Protein 8EK4 (pdb70)

Secondary structure (DSSP, 8-state):
-HHHHHHHHHHHHHHHHHHHHHHHHHHHHHHHHHHHHHHHH---HHHHHHHHHHHHHHHHHHHHHHHHHHHHHHHHHHHHHHHHHHHS---TTHHHHHHHHHHHHHHHHHHHHHHHHHHHHHHHHHHHHHHHH-/-HHHHHHHHHHHHHHHHHHHHHHHHHHHHHHHHHHHHHHHHH---HHHHHHHHHHHHHHHHHHHHHHHHHHHHHHHHHHHHHHHHHHHHS-TTTTHHHHHHHHHHHHHHHHHHHHHHHHHHHHHHHHHHHHHHH-

Foldseek 3Di:
DLVVVLVVLLVVLVVLLVVLLVVLVVLLVVLVVVLVVLLVPDDDLVVSVVVLVVSLVVSVVVNVVSLVVSVVSLVVSLVVNVVSQVVDDPDVVSVPVSVVSNVVSVVSSVVSVVVSVVSSVVSVVSSVVSSVVD/DCLVVVLVVLLVVLVVLLVVLLVVLVVLLVVLLVVLVVLLVVPDDLVVLVVVLVVSLVVSVVVNVVSLVVSVVSLVVSLVVSCVSQVPPPHCPVVVVVVVVSSVVSVVSSVVSVVVNVVSSVVSVVSSVVSSVVD

B-factor: mean 83.33, std 20.71, range [40.2, 155.39]

CATH classification: 1.20.120.20

Solvent-accessible surface area: 15767 Å² total; per-residue (Å²): 176,24,102,128,70,2,44,58,22,35,161,68,0,51,72,14,15,96,123,6,40,147,93,2,97,104,26,9,122,72,5,60,126,118,5,121,69,23,75,168,198,82,41,45,116,75,9,4,13,18,39,3,151,3,14,24,87,8,8,22,29,54,0,140,9,5,12,77,18,10,112,16,4,7,63,2,0,19,93,4,0,76,14,14,17,144,85,76,118,93,43,82,127,1,99,128,74,4,86,94,15,26,114,113,2,111,77,66,12,59,134,9,40,168,85,1,78,101,35,15,61,139,2,87,147,95,0,53,57,8,58,124,118,56,155,109,16,38,108,36,2,71,130,7,6,121,72,0,49,81,10,18,77,103,10,39,133,65,2,90,95,10,0,98,112,3,33,50,92,1,133,84,8,114,169,112,122,24,86,140,70,15,0,57,47,8,8,60,10,5,31,50,4,5,55,42,50,6,160,1,16,25,67,17,7,106,18,12,6,84,5,1,23,83,0,0,104,16,4,11,115,11,46,104,30,59,111,124,37,52,149,69,11,102,82,16,22,119,102,1,102,78,56,11,76,130,10,55,160,84,2,121,80,18,13,49,150,0,66,146,64,3,123,136,11,36,112,97,67

Sequence (269 aa):
EVREKLKRMEKKFDDSLEKAERKIREIIKEAEKKLKTLKKRNGPYEAVVTTLRAILKAVETKIRAIIKALKTELDALIKAMETILKAHDKNDELKKEVEDIIKKMRDKLTKLIRKAKELLDRLKKKAKKVQDETEEVREKLKRMEKKFDDSLEKAERKIREIIKEAEKKLKTLKKRNGPYEAVVTTLRAILKAVETKIRAIIKALKTELDALIKAMETILKAHDKNDELKKEVEDIIKKMRDKLTKLIRKAKELLDRLKKKAKKVQDET

Radius of gyration: 23.1 Å; Cα contacts (8 Å, |Δi|>4): 201; chains: 2; bounding box: 72×47×32 Å

Nearest PDB structures (foldseek):
  8ek4-assembly1_A  TM=1.008E+00  e=4.509E-15  synthetic construct
  5j0l-assembly1_A  TM=5.143E-01  e=4.778E-01  synthetic construct
  5jsn-assembly2_D  TM=4.688E-01  e=4.275E-01  unidentified
  7nsu-assembly1_D  TM=3.067E-01  e=1.814E+00  Escherichia coli
  8ek4-assembly1_A  TM=9.655E-01  e=1.817E-13  synthetic construct

Structure (mmCIF, N/CA/C/O backbone):
data_8EK4
#
_entry.id   8EK4
#
_cell.length_a   54.582
_cell.length_b   67.427
_cell.length_c   74.326
_cell.angle_alpha   90.000
_cell.angle_beta   90.000
_cell.angle_gamma   90.000
#
_symmetry.space_group_name_H-M   'P 21 21 21'
#
loop_
_atom_site.group_PDB
_atom_site.id
_atom_site.type_symbol
_atom_site.label_atom_id
_atom_site.label_alt_id
_atom_site.label_comp_id
_atom_site.label_asym_id
_atom_site.label_entity_id
_atom_site.label_seq_id
_atom_site.pdbx_PDB_ins_code
_atom_site.Cartn_x
_atom_site.Cartn_y
_atom_site.Cartn_z
_atom_site.occupancy
_atom_site.B_iso_or_equiv
_atom_site.auth_seq_id
_atom_site.auth_comp_id
_atom_site.auth_asym_id
_atom_site.auth_atom_id
_atom_site.pdbx_PDB_model_num
ATOM 1 N N . GLU A 1 4 ? 14.97221 -32.22479 8.98751 1.000 75.43088 4 GLU A N 1
ATOM 2 C CA . GLU A 1 4 ? 13.94624 -32.09428 10.01583 1.000 87.33016 4 GLU A CA 1
ATOM 3 C C . GLU A 1 4 ? 13.72210 -30.62414 10.36895 1.000 73.24253 4 GLU A C 1
ATOM 4 O O . GLU A 1 4 ? 12.58410 -30.19188 10.54645 1.000 88.61211 4 GLU A O 1
ATOM 10 N N . VAL A 1 5 ? 14.81193 -29.85458 10.44832 1.000 76.61186 5 VAL A N 1
ATOM 11 C CA . VAL A 1 5 ? 14.70928 -28.46618 10.89315 1.000 90.37927 5 VAL A CA 1
ATOM 12 C C . VAL A 1 5 ? 14.02383 -27.60500 9.83663 1.000 89.96860 5 VAL A C 1
ATOM 13 O O . VAL A 1 5 ? 13.28276 -26.67118 10.16605 1.000 91.30334 5 VAL A O 1
ATOM 17 N N . ARG A 1 6 ? 14.24793 -27.90269 8.55510 1.000 81.48740 6 ARG A N 1
ATOM 18 C CA . ARG A 1 6 ? 13.66017 -27.08570 7.50019 1.000 75.98129 6 ARG A CA 1
ATOM 19 C C . ARG A 1 6 ? 12.21120 -27.45901 7.22883 1.000 83.65330 6 ARG A C 1
ATOM 20 O O . ARG A 1 6 ? 11.40843 -26.58907 6.87196 1.000 80.04675 6 ARG A O 1
ATOM 28 N N . GLU A 1 7 ? 11.85658 -28.73435 7.39404 1.000 93.55730 7 GLU A N 1
ATOM 29 C CA . GLU A 1 7 ? 10.46285 -29.12827 7.22828 1.000 103.13832 7 GLU A CA 1
ATOM 30 C C . GLU A 1 7 ? 9.59644 -28.60886 8.36736 1.000 89.80394 7 GLU A C 1
ATOM 31 O O . GLU A 1 7 ? 8.38412 -28.43905 8.19308 1.000 94.99854 7 GLU A O 1
ATOM 37 N N . LYS A 1 8 ? 10.19229 -28.35162 9.53533 1.000 84.51708 8 LYS A N 1
ATOM 38 C CA . LYS A 1 8 ? 9.44417 -27.70176 10.60596 1.000 92.59240 8 LYS A CA 1
ATOM 39 C C . LYS A 1 8 ? 9.16624 -26.24003 10.27918 1.000 78.92103 8 LYS A C 1
ATOM 40 O O . LYS A 1 8 ? 8.10372 -25.71724 10.63242 1.000 84.17876 8 LYS A O 1
ATOM 46 N N . LEU A 1 9 ? 10.09560 -25.57182 9.59409 1.000 74.26430 9 LEU A N 1
ATOM 47 C CA . LEU A 1 9 ? 9.89412 -24.16882 9.24946 1.000 84.27855 9 LEU A CA 1
ATOM 48 C C . LEU A 1 9 ? 8.86364 -24.01505 8.13792 1.000 88.59816 9 LEU A C 1
ATOM 49 O O . LEU A 1 9 ? 7.98949 -23.14404 8.21014 1.000 91.48235 9 LEU A O 1
ATOM 54 N N . LYS A 1 10 ? 8.94680 -24.85434 7.10256 1.000 89.22955 10 LYS A N 1
ATOM 55 C CA . LYS A 1 10 ? 7.99366 -24.76191 6.00215 1.000 88.46222 10 LYS A CA 1
ATOM 56 C C . LYS A 1 10 ? 6.58666 -25.12886 6.45839 1.000 79.92168 10 LYS A C 1
ATOM 57 O O . LYS A 1 10 ? 5.60765 -24.51102 6.02440 1.000 89.09468 10 LYS A O 1
ATOM 59 N N . ARG A 1 11 ? 6.46593 -26.12611 7.33920 1.000 71.79864 11 ARG A N 1
ATOM 60 C CA . ARG A 1 11 ? 5.15051 -26.51147 7.84193 1.000 75.76741 11 ARG A CA 1
ATOM 61 C C . ARG A 1 11 ? 4.50084 -25.37118 8.61670 1.000 80.58455 11 ARG A C 1
ATOM 62 O O . ARG A 1 11 ? 3.30141 -25.10988 8.46343 1.000 84.86427 11 ARG A O 1
ATOM 64 N N . MET A 1 12 ? 5.27838 -24.67940 9.45441 1.000 82.51777 12 MET A N 1
ATOM 65 C CA . MET A 1 12 ? 4.75172 -23.51745 10.16317 1.000 93.08410 12 MET A CA 1
ATOM 66 C C . MET A 1 12 ? 4.44887 -22.37313 9.20661 1.000 68.79624 12 MET A C 1
ATOM 67 O O . MET A 1 12 ? 3.51215 -21.60138 9.44109 1.000 81.61571 12 MET A O 1
ATOM 72 N N . GLU A 1 13 ? 5.22651 -22.24737 8.13015 1.000 72.85467 13 GLU A N 1
ATOM 73 C CA . GLU A 1 13 ? 4.93012 -21.24015 7.11788 1.000 82.33281 13 GLU A CA 1
ATOM 74 C C . GLU A 1 13 ? 3.67937 -21.60709 6.32792 1.000 83.11046 13 GLU A C 1
ATOM 75 O O . GLU A 1 13 ? 2.88993 -20.72962 5.95851 1.000 82.88418 13 GLU A O 1
ATOM 81 N N . LYS A 1 14 ? 3.48118 -22.90078 6.06285 1.000 84.80427 14 LYS A N 1
ATOM 82 C CA . LYS A 1 14 ? 2.28796 -23.34057 5.34786 1.000 85.38216 14 LYS A CA 1
ATOM 83 C C . LYS A 1 14 ? 1.03201 -23.18000 6.19729 1.000 82.91340 14 LYS A C 1
ATOM 84 O O . LYS A 1 14 ? -0.05417 -22.93904 5.65684 1.000 75.75691 14 LYS A O 1
ATOM 90 N N . LYS A 1 15 ? 1.15974 -23.30275 7.52185 1.000 85.23912 15 LYS A N 1
ATOM 91 C CA . LYS A 1 15 ? -0.00677 -23.19808 8.39363 1.000 89.21958 15 LYS A CA 1
ATOM 92 C C . LYS A 1 15 ? -0.51280 -21.76257 8.47665 1.000 73.22515 15 LYS A C 1
ATOM 93 O O . LYS A 1 15 ? -1.72596 -21.52922 8.53120 1.000 78.19998 15 LYS A O 1
ATOM 99 N N . PHE A 1 16 ? 0.39901 -20.78753 8.48656 1.000 66.10215 16 PHE A N 1
ATOM 100 C CA . PHE A 1 16 ? -0.01916 -19.39288 8.57898 1.000 65.44674 16 PHE A CA 1
ATOM 101 C C . PHE A 1 16 ? -0.78115 -18.95948 7.33193 1.000 68.33441 16 PHE A C 1
ATOM 102 O O . PHE A 1 16 ? -1.77852 -18.23441 7.42948 1.000 65.94267 16 PHE A O 1
ATOM 110 N N . ASP A 1 17 ? -0.33258 -19.39724 6.15223 1.000 66.66637 17 ASP A N 1
ATOM 111 C CA . ASP A 1 17 ? -1.05361 -19.07588 4.92402 1.000 66.99352 17 ASP A CA 1
ATOM 112 C C . ASP A 1 17 ? -2.47687 -19.62081 4.96066 1.000 69.04126 17 ASP A C 1
ATOM 113 O O . ASP A 1 17 ? -3.41860 -18.94743 4.52440 1.000 66.80669 17 ASP A O 1
ATOM 118 N N . ASP A 1 18 ? -2.65452 -20.83600 5.48670 1.000 67.21701 18 ASP A N 1
ATOM 119 C CA . ASP A 1 18 ? -3.99739 -21.39182 5.62386 1.000 75.65343 18 ASP A CA 1
ATOM 120 C C . ASP A 1 18 ? -4.84015 -20.56360 6.58672 1.000 74.42894 18 ASP A C 1
ATOM 121 O O . ASP A 1 18 ? -6.03690 -20.35281 6.35409 1.000 66.52956 18 ASP A O 1
ATOM 126 N N . SER A 1 19 ? -4.23373 -20.08606 7.67635 1.000 65.18540 19 SER A N 1
ATOM 127 C CA . SER A 1 19 ? -4.95811 -19.22082 8.60046 1.000 57.96017 19 SER A CA 1
ATOM 128 C C . SER A 1 19 ? -5.29288 -17.88550 7.95067 1.000 59.87212 19 SER A C 1
ATOM 129 O O . SER A 1 19 ? -6.38058 -17.33918 8.16694 1.000 66.55934 19 SER A O 1
ATOM 132 N N . LEU A 1 20 ? -4.36935 -17.34574 7.15156 1.000 55.49418 20 LEU A N 1
ATOM 133 C CA . LEU A 1 20 ? -4.63910 -16.09625 6.44841 1.000 60.36243 20 LEU A CA 1
ATOM 134 C C . LEU A 1 20 ? -5.80067 -16.24896 5.47700 1.000 59.25551 20 LEU A C 1
ATOM 135 O O . LEU A 1 20 ? -6.68188 -15.38373 5.41141 1.000 72.35555 20 LEU A O 1
ATOM 140 N N . GLU A 1 21 ? -5.82113 -17.34368 4.71394 1.000 69.32049 21 GLU A N 1
ATOM 141 C CA . GLU A 1 21 ? -6.88572 -17.53782 3.73486 1.000 71.64550 21 GLU A CA 1
ATOM 142 C C . GLU A 1 21 ? -8.24038 -17.66017 4.41872 1.000 62.14736 21 GLU A C 1
ATOM 143 O O . GLU A 1 21 ? -9.21807 -17.02877 4.00266 1.000 71.37776 21 GLU A O 1
ATOM 149 N N . LYS A 1 22 ? -8.31362 -18.46146 5.48317 1.000 51.98119 22 LYS A N 1
ATOM 150 C CA . LYS A 1 22 ? -9.58432 -18.65335 6.17420 1.000 59.87910 22 LYS A CA 1
ATOM 151 C C . LYS A 1 22 ? -10.04715 -17.37131 6.85682 1.000 68.63347 22 LYS A C 1
ATOM 152 O O . LYS A 1 22 ? -11.24880 -17.08017 6.89188 1.000 56.28569 22 LYS A O 1
ATOM 158 N N . ALA A 1 23 ? -9.11179 -16.59529 7.40906 1.000 62.28727 23 ALA A N 1
ATOM 159 C CA . ALA A 1 23 ? -9.47586 -15.30827 7.99114 1.000 59.96789 23 ALA A CA 1
ATOM 160 C C . ALA A 1 23 ? -10.07206 -14.38422 6.93885 1.000 64.90237 23 ALA A C 1
ATOM 161 O O . ALA A 1 23 ? -11.04648 -13.66992 7.20495 1.000 56.33753 23 ALA A O 1
ATOM 163 N N . GLU A 1 24 ? -9.50497 -14.40004 5.73078 1.000 66.09155 24 GLU A N 1
ATOM 164 C CA . GLU A 1 24 ? -9.99803 -13.54977 4.65274 1.000 72.71399 24 GLU A CA 1
ATOM 165 C C . GLU A 1 24 ? -11.42549 -13.91312 4.26138 1.000 71.66446 24 GLU A C 1
ATOM 166 O O . GLU A 1 24 ? -12.25078 -13.02711 4.00867 1.000 62.47175 24 GLU A O 1
ATOM 172 N N . ARG A 1 25 ? -11.73733 -15.20978 4.20745 1.000 54.73270 25 ARG A N 1
ATOM 173 C CA . ARG A 1 25 ? -13.08161 -15.62456 3.82201 1.000 52.50046 25 ARG A CA 1
ATOM 174 C C . ARG A 1 25 ? -14.09351 -15.29113 4.90968 1.000 53.50210 25 ARG A C 1
ATOM 175 O O . ARG A 1 25 ? -15.23123 -14.91139 4.61018 1.000 62.25899 25 ARG A O 1
ATOM 183 N N . LYS A 1 26 ? -13.69774 -15.41671 6.17856 1.000 56.61484 26 LYS A N 1
ATOM 184 C CA . LYS A 1 26 ? -14.59816 -15.04874 7.26656 1.000 66.04349 26 LYS A CA 1
ATOM 185 C C . LYS A 1 26 ? -14.89152 -13.55269 7.25848 1.000 50.68758 26 LYS A C 1
ATOM 186 O O . LYS A 1 26 ? -16.03255 -13.13707 7.49231 1.000 61.52637 26 LYS A O 1
ATOM 192 N N . ILE A 1 27 ? -13.87798 -12.73035 6.98212 1.000 55.60240 27 ILE A N 1
ATOM 193 C CA . ILE A 1 27 ? -14.08018 -11.28401 6.93987 1.000 63.93055 27 ILE A CA 1
ATOM 194 C C . ILE A 1 27 ? -15.01937 -10.90856 5.79961 1.000 59.88010 27 ILE A C 1
ATOM 195 O O . ILE A 1 27 ? -15.98841 -10.16417 5.99200 1.000 53.29490 27 ILE A O 1
ATOM 200 N N . ARG A 1 28 ? -14.75848 -11.42915 4.59772 1.000 58.80852 28 ARG A N 1
ATOM 201 C CA . ARG A 1 28 ? -15.63626 -11.14389 3.46685 1.000 62.03761 28 ARG A CA 1
ATOM 202 C C . ARG A 1 28 ? -17.04530 -11.67015 3.69982 1.000 75.30530 28 ARG A C 1
ATOM 203 O O . ARG A 1 28 ? -18.02093 -11.04572 3.26730 1.000 77.80285 28 ARG A O 1
ATOM 211 N N . GLU A 1 29 ? -17.17479 -12.80366 4.38848 1.000 59.64189 29 GLU A N 1
ATOM 212 C CA . GLU A 1 29 ? -18.50070 -13.32022 4.70730 1.000 64.01487 29 GLU A CA 1
ATOM 213 C C . GLU A 1 29 ? -19.22672 -12.40360 5.68507 1.000 65.58027 29 GLU A C 1
ATOM 214 O O . GLU A 1 29 ? -20.44223 -12.21193 5.57758 1.000 71.09789 29 GLU A O 1
ATOM 220 N N . ILE A 1 30 ? -18.49926 -11.82230 6.64098 1.000 60.77279 30 ILE A N 1
ATOM 221 C CA . ILE A 1 30 ? -19.12399 -10.90753 7.59297 1.000 66.20037 30 ILE A CA 1
ATOM 222 C C . ILE A 1 30 ? -19.58261 -9.63416 6.89261 1.000 72.26394 30 ILE A C 1
ATOM 223 O O . ILE A 1 30 ? -20.66957 -9.11098 7.17365 1.000 64.11931 30 ILE A O 1
ATOM 228 N N . ILE A 1 31 ? -18.76983 -9.11599 5.96685 1.000 67.96583 31 ILE A N 1
ATOM 229 C CA . ILE A 1 31 ? -19.15121 -7.91490 5.22936 1.000 71.43938 31 ILE A CA 1
ATOM 230 C C . ILE A 1 31 ? -20.39853 -8.17579 4.39101 1.000 63.48224 31 ILE A C 1
ATOM 231 O O . ILE A 1 31 ? -21.33482 -7.36932 4.37926 1.000 60.74003 31 ILE A O 1
ATOM 236 N N . LYS A 1 32 ? -20.42784 -9.30726 3.68237 1.000 75.27304 32 LYS A N 1
ATOM 237 C CA . LYS A 1 32 ? -21.57297 -9.62015 2.82935 1.000 78.93518 32 LYS A CA 1
ATOM 238 C C . LYS A 1 32 ? -22.86362 -9.66644 3.63633 1.000 68.06375 32 LYS A C 1
ATOM 239 O O . LYS A 1 32 ? -23.88040 -9.08796 3.23364 1.000 78.41845 32 LYS A O 1
ATOM 245 N N . GLU A 1 33 ? -22.84134 -10.33661 4.78975 1.000 69.23581 33 GLU A N 1
ATOM 246 C CA . GLU A 1 33 ? -24.04350 -10.40894 5.61117 1.000 74.17285 33 GLU A CA 1
ATOM 247 C C . GLU A 1 33 ? -24.40692 -9.05977 6.22275 1.000 74.03196 33 GLU A C 1
ATOM 248 O O . GLU A 1 33 ? -25.57909 -8.83082 6.53852 1.000 61.94702 33 GLU A O 1
ATOM 254 N N . ALA A 1 34 ? -23.43824 -8.15690 6.38572 1.000 71.72519 34 ALA A N 1
ATOM 255 C CA . ALA A 1 34 ? -23.76784 -6.81134 6.84265 1.000 64.01000 34 ALA A CA 1
ATOM 256 C C . ALA A 1 34 ? -24.43287 -6.00389 5.73466 1.000 62.82842 34 ALA A C 1
ATOM 257 O O . ALA A 1 34 ? -25.37337 -5.24391 5.99256 1.000 67.90384 34 ALA A O 1
ATOM 259 N N . GLU A 1 35 ? -23.95868 -6.15374 4.49421 1.000 68.68072 35 GLU A N 1
ATOM 260 C CA . GLU A 1 35 ? -24.59908 -5.47254 3.37363 1.000 74.64131 35 GLU A CA 1
ATOM 261 C C . GLU A 1 35 ? -26.03246 -5.94957 3.17698 1.000 77.81626 35 GLU A C 1
ATOM 262 O O . GLU A 1 35 ? -26.90394 -5.15855 2.79734 1.000 75.49207 35 GLU A O 1
ATOM 268 N N . LYS A 1 36 ? -26.29708 -7.23219 3.43820 1.000 63.81504 36 LYS A N 1
ATOM 269 C CA . LYS A 1 36 ? -27.65512 -7.75127 3.31235 1.000 75.98282 36 LYS A CA 1
ATOM 270 C C . LYS A 1 36 ? -28.58189 -7.13690 4.35520 1.000 80.02648 36 LYS A C 1
ATOM 271 O O . LYS A 1 36 ? -29.74452 -6.83704 4.05965 1.000 84.19103 36 LYS A O 1
ATOM 277 N N . LYS A 1 37 ? -28.08804 -6.93933 5.58035 1.000 72.23437 37 LYS A N 1
ATOM 278 C CA . LYS A 1 37 ? -28.90586 -6.29288 6.60111 1.000 71.13248 37 LYS A CA 1
ATOM 279 C C . LYS A 1 37 ? -29.13032 -4.81999 6.28991 1.000 76.99546 37 LYS A C 1
ATOM 280 O O . LYS A 1 37 ? -30.17660 -4.26504 6.64435 1.000 79.19451 37 LYS A O 1
ATOM 286 N N . LEU A 1 38 ? -28.16736 -4.17439 5.62981 1.000 81.67350 38 LEU A N 1
ATOM 287 C CA . LEU A 1 38 ? -28.29636 -2.75045 5.34212 1.000 74.36257 38 LEU A CA 1
ATOM 288 C C . LEU A 1 38 ? -29.30796 -2.49929 4.22963 1.000 92.51621 38 LEU A C 1
ATOM 289 O O . LEU A 1 38 ? -30.05712 -1.51654 4.27694 1.000 80.28032 38 LEU A O 1
ATOM 294 N N . LYS A 1 39 ? -29.34722 -3.37708 3.22182 1.000 81.61567 39 LYS A N 1
ATOM 295 C CA . LYS A 1 39 ? -30.31911 -3.22205 2.14247 1.000 91.41382 39 LYS A CA 1
ATOM 296 C C . LYS A 1 39 ? -31.74582 -3.39004 2.65118 1.000 92.26823 39 LYS A C 1
ATOM 297 O O . LYS A 1 39 ? -32.63879 -2.62244 2.27351 1.000 97.14229 39 LYS A O 1
ATOM 303 N N . THR A 1 40 ? -31.98165 -4.38582 3.51035 1.000 87.31231 40 THR A N 1
ATOM 304 C CA . THR A 1 40 ? -33.30496 -4.55887 4.09916 1.000 95.23102 40 THR A CA 1
ATOM 305 C C . THR A 1 40 ? -33.64110 -3.45936 5.09841 1.000 91.84898 40 THR A C 1
ATOM 306 O O . THR A 1 40 ? -34.81807 -3.27750 5.42615 1.000 92.87010 40 THR A O 1
ATOM 310 N N . LEU A 1 41 ? -32.63897 -2.73145 5.59748 1.000 86.20274 41 LEU A N 1
ATOM 311 C CA . LEU A 1 41 ? -32.92314 -1.58502 6.45378 1.000 89.39793 41 LEU A CA 1
ATOM 312 C C . LEU A 1 41 ? -33.46610 -0.41978 5.63783 1.000 91.13352 41 LEU A C 1
ATOM 313 O O . LEU A 1 41 ? -34.39835 0.26773 6.07055 1.000 98.09600 41 LEU A O 1
ATOM 318 N N . LYS A 1 42 ? -32.89356 -0.18417 4.45365 1.000 92.22914 42 LYS A N 1
ATOM 319 C CA . LYS A 1 42 ? -33.41900 0.84786 3.56562 1.000 101.15587 42 LYS A CA 1
ATOM 320 C C . LYS A 1 42 ? -34.82633 0.50052 3.09950 1.000 107.47171 42 LYS A C 1
ATOM 321 O O . LYS A 1 42 ? -35.67353 1.38666 2.93608 1.000 102.99401 42 LYS A O 1
ATOM 327 N N . LYS A 1 43 ? -35.09075 -0.79043 2.88307 1.000 109.97651 43 LYS A N 1
ATOM 328 C CA . LYS A 1 43 ? -36.38958 -1.22202 2.37642 1.000 112.38929 43 LYS A CA 1
ATOM 329 C C . LYS A 1 43 ? -37.49782 -0.96280 3.39017 1.000 118.56059 43 LYS A C 1
ATOM 330 O O . LYS A 1 43 ? -38.61354 -0.58330 3.01533 1.000 126.40214 43 LYS A O 1
ATOM 336 N N . ARG A 1 44 ? -37.21135 -1.15924 4.67716 1.000 120.43319 44 ARG A N 1
ATOM 337 C CA . ARG A 1 44 ? -38.22449 -0.94683 5.71105 1.000 114.51982 44 ARG A CA 1
ATOM 338 C C . ARG A 1 44 ? -38.36519 0.53653 6.04410 1.000 115.44579 44 ARG A C 1
ATOM 339 O O . ARG A 1 44 ? -39.40458 1.14759 5.77754 1.000 118.07208 44 ARG A O 1
ATOM 347 N N . ASN A 1 45 ? -37.32091 1.12364 6.63372 1.000 120.17617 45 ASN A N 1
ATOM 348 C CA . ASN A 1 45 ? -37.28221 2.54168 6.98179 1.000 119.25793 45 ASN A CA 1
ATOM 349 C C . ASN A 1 45 ? -38.43036 2.93866 7.90296 1.000 119.08425 45 ASN A C 1
ATOM 350 O O . ASN A 1 45 ? -39.47571 3.40451 7.43785 1.000 110.33135 45 ASN A O 1
ATOM 355 N N . GLY A 1 46 ? -38.24267 2.76491 9.20883 1.000 117.27034 46 GLY A N 1
ATOM 356 C CA . GLY A 1 46 ? -39.20748 3.21519 10.18310 1.000 111.15111 46 GLY A CA 1
ATOM 357 C C . GLY A 1 46 ? -38.94111 4.64675 10.60211 1.000 101.86268 46 GLY A C 1
ATOM 358 O O . GLY A 1 46 ? -38.55287 5.49133 9.78847 1.000 101.41364 46 GLY A O 1
ATOM 359 N N . PRO A 1 47 ? -39.14588 4.95070 11.88167 1.000 94.72601 47 PRO A N 1
ATOM 360 C CA . PRO A 1 47 ? -38.80891 6.28624 12.38688 1.000 95.58125 47 PRO A CA 1
ATOM 361 C C . PRO A 1 47 ? -37.30418 6.51471 12.37040 1.000 99.80674 47 PRO A C 1
ATOM 362 O O . PRO A 1 47 ? -36.50305 5.60589 12.14388 1.000 102.04961 47 PRO A O 1
ATOM 366 N N . TYR A 1 48 ? -36.92408 7.77052 12.61603 1.000 106.74597 48 TYR A N 1
ATOM 367 C CA . TYR A 1 48 ? -35.51020 8.13245 12.58385 1.000 112.20181 48 TYR A CA 1
ATOM 368 C C . TYR A 1 48 ? -34.73672 7.46116 13.71160 1.000 105.53647 48 TYR A C 1
ATOM 369 O O . TYR A 1 48 ? -33.60852 6.99779 13.50681 1.000 99.42349 48 TYR A O 1
ATOM 378 N N . GLU A 1 49 ? -35.32814 7.39500 14.90677 1.000 100.19196 49 GLU A N 1
ATOM 379 C CA . GLU A 1 49 ? -34.62005 6.84211 16.05628 1.000 107.39253 49 GLU A CA 1
ATOM 380 C C . GLU A 1 49 ? -34.31161 5.36058 15.87691 1.000 109.11557 49 GLU A C 1
ATOM 381 O O . GLU A 1 49 ? -33.30279 4.87272 16.39909 1.000 103.30948 49 GLU A O 1
ATOM 387 N N . ALA A 1 50 ? -35.15563 4.63328 15.14417 1.000 94.99251 50 ALA A N 1
ATOM 388 C CA . ALA A 1 50 ? -34.93379 3.20416 14.96158 1.000 87.55658 50 ALA A CA 1
ATOM 389 C C . ALA A 1 50 ? -33.92343 2.91152 13.85917 1.000 83.73372 50 ALA A C 1
ATOM 390 O O . ALA A 1 50 ? -33.21715 1.89990 13.92977 1.000 90.62793 50 ALA A O 1
ATOM 392 N N . VAL A 1 51 ? -33.83311 3.77426 12.84409 1.000 74.36531 51 VAL A N 1
ATOM 393 C CA . VAL A 1 51 ? -32.93021 3.50775 11.72794 1.000 80.49125 51 VAL A CA 1
ATOM 394 C C . VAL A 1 51 ? -31.47916 3.71350 12.14455 1.000 87.55527 51 VAL A C 1
ATOM 395 O O . VAL A 1 51 ? -30.59827 2.92533 11.78045 1.000 77.72897 51 VAL A O 1
ATOM 399 N N . VAL A 1 52 ? -31.20202 4.76912 12.91162 1.000 81.22544 52 VAL A N 1
ATOM 400 C CA . VAL A 1 52 ? -29.81702 5.07204 13.25790 1.000 91.32303 52 VAL A CA 1
ATOM 401 C C . VAL A 1 52 ? -29.29167 4.08710 14.29637 1.000 77.53193 52 VAL A C 1
ATOM 402 O O . VAL A 1 52 ? -28.14037 3.64140 14.21809 1.000 78.26194 52 VAL A O 1
ATOM 406 N N . THR A 1 53 ? -30.12577 3.71665 15.27232 1.000 82.85226 53 THR A N 1
ATOM 407 C CA . THR A 1 53 ? -29.68572 2.78787 16.30997 1.000 71.29632 53 THR A CA 1
ATOM 408 C C . THR A 1 53 ? -29.33427 1.42558 15.72207 1.000 67.32489 53 THR A C 1
ATOM 409 O O . THR A 1 53 ? -28.32184 0.82197 16.09740 1.000 65.90284 53 THR A O 1
ATOM 413 N N . THR A 1 54 ? -30.15529 0.92683 14.79567 1.000 62.17474 54 THR A N 1
ATOM 414 C CA . THR A 1 54 ? -29.85323 -0.34827 14.15384 1.000 71.78793 54 THR A CA 1
ATOM 415 C C . THR A 1 54 ? -28.63096 -0.23211 13.25150 1.000 69.54373 54 THR A C 1
ATOM 416 O O . THR A 1 54 ? -27.77082 -1.12064 13.24142 1.000 55.85530 54 THR A O 1
ATOM 420 N N . LEU A 1 55 ? -28.53500 0.86318 12.49702 1.000 71.55466 55 LEU A N 1
ATOM 421 C CA . LEU A 1 55 ? -27.41016 1.05020 11.58679 1.000 69.16589 55 LEU A CA 1
ATOM 422 C C . LEU A 1 55 ? -26.08451 1.08862 12.34050 1.000 61.84188 55 LEU A C 1
ATOM 423 O O . LEU A 1 55 ? -25.10798 0.45311 11.92667 1.000 62.78724 55 LEU A O 1
ATOM 428 N N . ARG A 1 56 ? -26.03169 1.83013 13.45028 1.000 53.74356 56 ARG A N 1
ATOM 429 C CA . ARG A 1 56 ? -24.80324 1.90212 14.23615 1.000 55.47966 56 ARG A CA 1
ATOM 430 C C . ARG A 1 56 ? -24.45046 0.54699 14.83594 1.000 66.57592 56 ARG A C 1
ATOM 431 O O . ARG A 1 56 ? -23.27173 0.17853 14.91028 1.000 54.52451 56 ARG A O 1
ATOM 439 N N . ALA A 1 57 ? -25.45816 -0.20792 15.27562 1.000 60.11230 57 ALA A N 1
ATOM 440 C CA . ALA A 1 57 ? -25.19647 -1.52594 15.84296 1.000 58.05297 57 ALA A CA 1
ATOM 441 C C . ALA A 1 57 ? -24.65536 -2.48303 14.78935 1.000 57.49573 57 ALA A C 1
ATOM 442 O O . ALA A 1 57 ? -23.78309 -3.31006 15.08122 1.000 56.87524 57 ALA A O 1
ATOM 444 N N . ILE A 1 58 ? -25.16280 -2.38601 13.55980 1.000 61.88566 58 ILE A N 1
ATOM 445 C CA . ILE A 1 58 ? -24.66378 -3.22774 12.47599 1.000 52.07899 58 ILE A CA 1
ATOM 446 C C . ILE A 1 58 ? -23.18022 -2.96962 12.24713 1.000 49.84506 58 ILE A C 1
ATOM 447 O O . ILE A 1 58 ? -22.36863 -3.90119 12.19757 1.000 61.51070 58 ILE A O 1
ATOM 452 N N . LEU A 1 59 ? -22.80408 -1.69508 12.11952 1.000 61.10818 59 LEU A N 1
ATOM 453 C CA . LEU A 1 59 ? -21.40745 -1.35484 11.86907 1.000 53.81647 59 LEU A CA 1
ATOM 454 C C . LEU A 1 59 ? -20.51661 -1.73189 13.04536 1.000 56.04790 59 LEU A C 1
ATOM 455 O O . LEU A 1 59 ? -19.41218 -2.25157 12.84872 1.000 60.29704 59 LEU A O 1
ATOM 460 N N . LYS A 1 60 ? -20.97101 -1.47350 14.27496 1.000 53.16630 60 LYS A N 1
ATOM 461 C CA . LYS A 1 60 ? -20.12333 -1.73630 15.43397 1.000 61.29038 60 LYS A CA 1
ATOM 462 C C . LYS A 1 60 ? -19.83977 -3.22594 15.58260 1.000 50.87553 60 LYS A C 1
ATOM 463 O O . LYS A 1 60 ? -18.69899 -3.62335 15.84797 1.000 51.86496 60 LYS A O 1
ATOM 469 N N . ALA A 1 61 ? -20.86267 -4.06656 15.40341 1.000 52.55973 61 ALA A N 1
ATOM 470 C CA . ALA A 1 61 ? -20.65170 -5.50856 15.45626 1.000 49.80960 61 ALA A CA 1
ATOM 471 C C . ALA A 1 61 ? -19.63954 -5.95445 14.40887 1.000 56.41433 61 ALA A C 1
ATOM 472 O O . ALA A 1 61 ? -18.79631 -6.81645 14.68020 1.000 56.87697 61 ALA A O 1
ATOM 474 N N . VAL A 1 62 ? -19.70096 -5.36639 13.20995 1.000 54.07478 62 VAL A N 1
ATOM 475 C CA . VAL A 1 62 ? -18.76935 -5.72496 12.14113 1.000 52.69029 62 VAL A CA 1
ATOM 476 C C . VAL A 1 62 ? -17.33389 -5.42445 12.55764 1.000 62.11617 62 VAL A C 1
ATOM 477 O O . VAL A 1 62 ? -16.43777 -6.26570 12.41407 1.000 49.84733 62 VAL A O 1
ATOM 481 N N . GLU A 1 63 ? -17.09484 -4.21447 13.07302 1.000 49.22846 63 GLU A N 1
ATOM 482 C CA . GLU A 1 63 ? -15.74293 -3.82576 13.46302 1.000 62.80626 63 GLU A CA 1
ATOM 483 C C . GLU A 1 63 ? -15.23707 -4.67225 14.62169 1.000 49.15476 63 GLU A C 1
ATOM 484 O O . GLU A 1 63 ? -14.04433 -4.98872 14.69113 1.000 62.24706 63 GLU A O 1
ATOM 490 N N . THR A 1 64 ? -16.12876 -5.03432 15.54647 1.000 51.09601 64 THR A N 1
ATOM 491 C CA . THR A 1 64 ? -15.74587 -5.87420 16.67759 1.000 52.01987 64 THR A CA 1
ATOM 492 C C . THR A 1 64 ? -15.23496 -7.23424 16.21179 1.000 54.50948 64 THR A C 1
ATOM 493 O O . THR A 1 64 ? -14.18059 -7.69902 16.65920 1.000 48.95125 64 THR A O 1
ATOM 497 N N . LYS A 1 65 ? -15.96412 -7.87674 15.29567 1.000 53.81685 65 LYS A N 1
ATOM 498 C CA . LYS A 1 65 ? -15.55457 -9.18629 14.79817 1.000 59.65404 65 LYS A CA 1
ATOM 499 C C . LYS A 1 65 ? -14.27330 -9.09770 13.97897 1.000 61.10981 65 LYS A C 1
ATOM 500 O O . LYS A 1 65 ? -13.37906 -9.94012 14.12658 1.000 48.71511 65 LYS A O 1
ATOM 506 N N . ILE A 1 66 ? -14.15989 -8.08384 13.11730 1.000 45.73012 66 ILE A N 1
ATOM 507 C CA . ILE A 1 66 ? -12.98665 -7.97982 12.25460 1.000 40.19907 66 ILE A CA 1
ATOM 508 C C . ILE A 1 66 ? -11.73339 -7.71855 13.07958 1.000 50.41633 66 ILE A C 1
ATOM 509 O O . ILE A 1 66 ? -10.67296 -8.30105 12.81879 1.000 58.02325 66 ILE A O 1
ATOM 514 N N . ARG A 1 67 ? -11.83095 -6.84817 14.09032 1.000 51.91500 67 ARG A N 1
ATOM 515 C CA . ARG A 1 67 ? -10.69055 -6.61716 14.97327 1.000 61.52111 67 ARG A CA 1
ATOM 516 C C . ARG A 1 67 ? -10.25917 -7.90608 15.65986 1.000 48.68444 67 ARG A C 1
ATOM 517 O O . ARG A 1 67 ? -9.06042 -8.14552 15.84943 1.000 59.89935 67 ARG A O 1
ATOM 525 N N . ALA A 1 68 ? -11.22063 -8.75264 16.03350 1.000 51.70506 68 ALA A N 1
ATOM 526 C CA . ALA A 1 68 ? -10.88566 -10.00170 16.71134 1.000 50.47708 68 ALA A CA 1
ATOM 527 C C . ALA A 1 68 ? -10.13530 -10.95516 15.78893 1.000 55.72048 68 ALA A C 1
ATOM 528 O O . ALA A 1 68 ? -9.14964 -11.57895 16.19868 1.000 57.59637 68 ALA A O 1
ATOM 530 N N . ILE A 1 69 ? -10.59650 -11.09280 14.54457 1.000 55.39063 69 ILE A N 1
ATOM 531 C CA . ILE A 1 69 ? 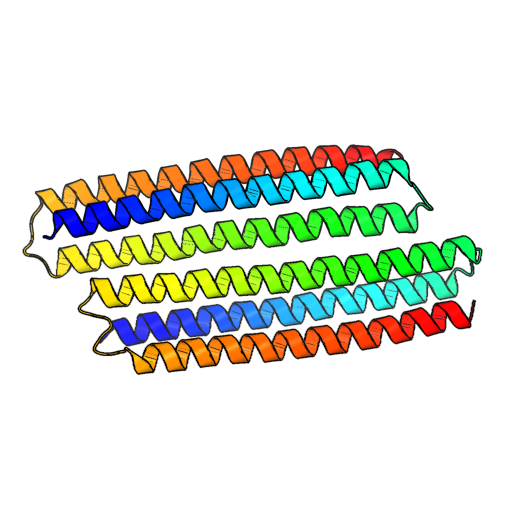-9.89903 -11.94380 13.58524 1.000 47.08081 69 ILE A CA 1
ATOM 532 C C . ILE A 1 69 ? -8.49524 -11.41301 13.32797 1.000 50.96029 69 ILE A C 1
ATOM 533 O O . ILE A 1 69 ? -7.51893 -12.17441 13.31168 1.000 48.46014 69 ILE A O 1
ATOM 538 N N . ILE A 1 70 ? -8.36561 -10.09629 13.14268 1.000 56.72330 70 ILE A N 1
ATOM 539 C CA . ILE A 1 70 ? -7.05745 -9.49378 12.90569 1.000 50.57745 70 ILE A CA 1
ATOM 540 C C . ILE A 1 70 ? -6.13931 -9.70920 14.10703 1.000 57.51080 70 ILE A C 1
ATOM 541 O O . ILE A 1 70 ? -4.96818 -10.07462 13.95430 1.000 52.78960 70 ILE A O 1
ATOM 546 N N . LYS A 1 71 ? -6.65785 -9.48160 15.31548 1.000 43.95961 71 LYS A N 1
ATOM 547 C CA . LYS A 1 71 ? -5.86346 -9.75007 16.51192 1.000 49.43218 71 LYS A CA 1
ATOM 548 C C . LYS A 1 71 ? -5.46483 -11.21865 16.58907 1.000 58.48065 71 LYS A C 1
ATOM 549 O O . LYS A 1 71 ? -4.33667 -11.54414 16.98316 1.000 52.11356 71 LYS A O 1
ATOM 555 N N . ALA A 1 72 ? -6.37635 -12.12015 16.21111 1.000 48.40983 72 ALA A N 1
ATOM 556 C CA . ALA A 1 72 ? -6.06817 -13.54696 16.22069 1.000 62.10789 72 ALA A CA 1
ATOM 557 C C . ALA A 1 72 ? -4.9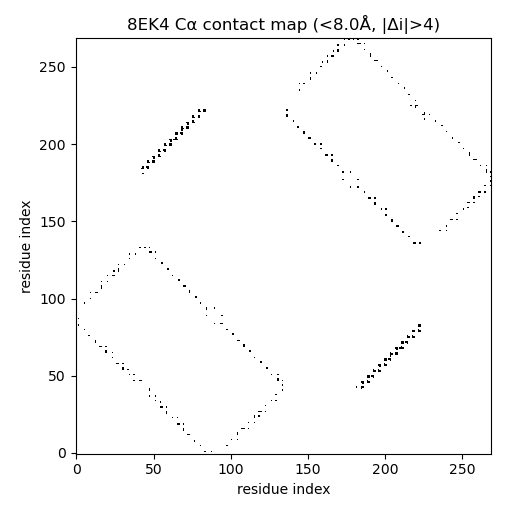1362 -13.86929 15.28123 1.000 55.89560 72 ALA A C 1
ATOM 558 O O . ALA A 1 72 ? -4.03006 -14.66563 15.62019 1.000 51.89389 72 ALA A O 1
ATOM 560 N N . LEU A 1 73 ? -4.90187 -13.25667 14.09525 1.000 51.74705 73 LEU A N 1
ATOM 561 C CA . LEU A 1 73 ? -3.80501 -13.48257 13.16004 1.000 61.98331 73 LEU A CA 1
ATOM 562 C C . LEU A 1 73 ? -2.48356 -12.98153 13.72778 1.000 64.06956 73 LEU A C 1
ATOM 563 O O . LEU A 1 73 ? -1.44014 -13.62320 13.55584 1.000 61.09154 73 LEU A O 1
ATOM 568 N N . LYS A 1 74 ? -2.50813 -11.83671 14.41152 1.000 63.31161 74 LYS A N 1
ATOM 569 C CA . LYS A 1 74 ? -1.28212 -11.30263 14.99133 1.000 61.48546 74 LYS A CA 1
ATOM 570 C C . LYS A 1 74 ? -0.82600 -12.12333 16.18976 1.000 56.24178 74 LYS A C 1
ATOM 571 O O . LYS A 1 74 ? 0.37718 -12.20337 16.46012 1.000 63.38091 74 LYS A O 1
ATOM 577 N N . THR A 1 75 ? -1.76040 -12.73989 16.91685 1.000 58.63359 75 THR A N 1
ATOM 578 C CA . THR A 1 75 ? -1.36342 -13.63324 17.99991 1.000 67.60698 75 THR A CA 1
ATOM 579 C C . THR A 1 75 ? -0.66528 -14.87182 17.45552 1.000 52.16353 75 THR A C 1
ATOM 580 O O . THR A 1 75 ? 0.39014 -15.27040 17.96244 1.000 55.91286 75 THR A O 1
ATOM 584 N N . GLU A 1 76 ? -1.23275 -15.48480 16.41390 1.000 63.13879 76 GLU A N 1
ATOM 585 C CA . GLU A 1 76 ? -0.62874 -16.68510 15.84688 1.000 74.46239 76 GLU A CA 1
ATOM 586 C C . GLU A 1 76 ? 0.73659 -16.38423 15.24397 1.000 71.32879 76 GLU A C 1
ATOM 587 O O . GLU A 1 76 ? 1.68235 -17.15993 15.42371 1.000 65.90075 76 GLU A O 1
ATOM 593 N N . LEU A 1 77 ? 0.86009 -15.26439 14.52573 1.000 61.80838 77 LEU A N 1
ATOM 594 C CA . LEU A 1 77 ? 2.15488 -14.89109 13.96676 1.000 55.93112 77 LEU A CA 1
ATOM 595 C C . LEU A 1 77 ? 3.18659 -14.69196 15.06858 1.000 59.21689 77 LEU A C 1
ATOM 596 O O . LEU A 1 77 ? 4.34394 -15.10040 14.92482 1.000 64.86439 77 LEU A O 1
ATOM 601 N N . ASP A 1 78 ? 2.77893 -14.08083 16.18342 1.000 58.15570 78 ASP A N 1
ATOM 602 C CA . ASP A 1 78 ? 3.68370 -13.92157 17.31886 1.000 59.16475 78 ASP A CA 1
ATOM 603 C C . ASP A 1 78 ? 4.16846 -15.27529 17.82229 1.000 71.89133 78 ASP A C 1
ATOM 604 O O . ASP A 1 78 ? 5.36337 -15.46517 18.08092 1.000 73.59886 78 ASP A O 1
ATOM 609 N N . ALA A 1 79 ? 3.25233 -16.23569 17.96267 1.000 65.01025 79 ALA A N 1
ATOM 610 C CA . ALA A 1 79 ? 3.64988 -17.56566 18.40853 1.000 75.13428 79 ALA A CA 1
ATOM 611 C C . ALA A 1 79 ? 4.54694 -18.25346 17.38830 1.000 73.91565 79 ALA A C 1
ATOM 612 O O . ALA A 1 79 ? 5.42733 -19.03431 17.76562 1.000 67.84809 79 ALA A O 1
ATOM 614 N N . LEU A 1 80 ? 4.35067 -17.97063 16.09813 1.000 68.28974 80 LEU A N 1
ATOM 615 C CA . LEU A 1 80 ? 5.17735 -18.60180 15.07430 1.000 65.81806 80 LEU A CA 1
ATOM 616 C C . LEU A 1 80 ? 6.58334 -18.01214 15.05141 1.000 78.33842 80 LEU A C 1
ATOM 617 O O . LEU A 1 80 ? 7.56484 -18.75113 14.90991 1.000 63.58687 80 LEU A O 1
ATOM 622 N N . ILE A 1 81 ? 6.70603 -16.68786 15.19006 1.000 62.15913 81 ILE A N 1
ATOM 623 C CA . ILE A 1 81 ? 8.02941 -16.06568 15.16899 1.000 55.64926 81 ILE A CA 1
ATOM 624 C C . ILE A 1 81 ? 8.87062 -16.57471 16.33219 1.000 78.51447 81 ILE A C 1
ATOM 625 O O . ILE A 1 81 ? 10.01308 -17.01157 16.15103 1.000 76.83853 81 ILE A O 1
ATOM 630 N N . LYS A 1 82 ? 8.31223 -16.53386 17.54532 1.000 63.05300 82 LYS A N 1
ATOM 631 C CA . LYS A 1 82 ? 9.06968 -16.94064 18.72408 1.000 86.34596 82 LYS A CA 1
ATOM 632 C C . LYS A 1 82 ? 9.36819 -18.43517 18.71818 1.000 85.86074 82 LYS A C 1
ATOM 633 O O . LYS A 1 82 ? 10.37135 -18.86653 19.29682 1.000 83.57065 82 LYS A O 1
ATOM 639 N N . ALA A 1 83 ? 8.51924 -19.23789 18.07342 1.000 66.58321 83 ALA A N 1
ATOM 640 C CA . ALA A 1 83 ? 8.78513 -20.66961 17.99351 1.000 62.39382 83 ALA A CA 1
ATOM 641 C C . ALA A 1 83 ? 9.91067 -20.96497 17.01128 1.000 86.43474 83 ALA A C 1
ATOM 642 O O . ALA A 1 83 ? 10.75157 -21.83381 17.26851 1.000 84.10638 83 ALA A O 1
ATOM 644 N N . MET A 1 84 ? 9.94050 -20.25503 15.87898 1.000 75.86132 84 MET A N 1
ATOM 645 C CA . MET A 1 84 ? 11.02031 -20.44285 14.91448 1.000 81.38868 84 MET A CA 1
ATOM 646 C C . MET A 1 84 ? 12.37488 -20.11744 15.52806 1.000 71.80490 84 MET A C 1
ATOM 647 O O . MET A 1 84 ? 13.37482 -20.78142 15.23263 1.000 75.60750 84 MET A O 1
ATOM 652 N N . GLU A 1 85 ? 12.42948 -19.09198 16.37857 1.000 74.10885 85 GLU A N 1
ATOM 653 C CA . GLU A 1 85 ? 13.68296 -18.76322 17.04503 1.000 82.77594 85 GLU A CA 1
ATOM 654 C C . GLU A 1 85 ? 14.07174 -19.83211 18.05480 1.000 78.08769 85 GLU A C 1
ATOM 655 O O . GLU A 1 85 ? 15.26432 -20.07700 18.26576 1.000 97.59442 85 GLU A O 1
ATOM 661 N N . THR A 1 86 ? 13.08670 -20.47900 18.68054 1.000 78.15616 86 THR A N 1
ATOM 662 C CA . THR A 1 86 ? 13.38402 -21.60252 19.56185 1.000 86.27373 86 THR A CA 1
ATOM 663 C C . THR A 1 86 ? 13.95988 -22.77575 18.77725 1.000 82.79269 86 THR A C 1
ATOM 664 O O . THR A 1 86 ? 14.86601 -23.46711 19.25732 1.000 85.37586 86 THR A O 1
ATOM 668 N N . ILE A 1 87 ? 13.45202 -23.00643 17.56345 1.000 86.20560 87 ILE A N 1
ATOM 669 C CA . ILE A 1 87 ? 13.95447 -24.09586 16.72907 1.000 81.36766 87 ILE A CA 1
ATOM 670 C C . ILE A 1 87 ? 15.41578 -23.85924 16.36120 1.000 85.71384 87 ILE A C 1
ATOM 671 O O . ILE A 1 87 ? 16.22992 -24.79189 16.35656 1.000 83.53673 87 ILE A O 1
ATOM 676 N N . LEU A 1 88 ? 15.77466 -22.60622 16.06410 1.000 81.57147 88 LEU A N 1
ATOM 677 C CA . LEU A 1 88 ? 17.13271 -22.28396 15.63472 1.000 91.24928 88 LEU A CA 1
ATOM 678 C C . LEU A 1 88 ? 18.11908 -22.29895 16.79313 1.000 89.41372 88 LEU A C 1
ATOM 679 O O . LEU A 1 88 ? 19.23580 -22.81119 16.65298 1.000 95.55150 88 LEU A O 1
ATOM 684 N N . LYS A 1 89 ? 17.73775 -21.71521 17.93163 1.000 92.03709 89 LYS A N 1
ATOM 685 C CA . LYS A 1 89 ? 18.66140 -21.63836 19.05681 1.000 83.66076 89 LYS A CA 1
ATOM 686 C C . LYS A 1 89 ? 18.95057 -23.01771 19.63396 1.000 81.07001 89 LYS A C 1
ATOM 687 O O . LYS A 1 89 ? 20.03042 -23.24003 20.19318 1.000 96.85502 89 LYS A O 1
ATOM 693 N N . ALA A 1 90 ? 18.01106 -23.95600 19.49551 1.000 86.21983 90 ALA A N 1
ATOM 694 C CA . ALA A 1 90 ? 18.25253 -25.32847 19.92356 1.000 89.51198 90 ALA A CA 1
ATOM 695 C C . ALA A 1 90 ? 19.04398 -26.11539 18.88648 1.000 95.07544 90 ALA A C 1
ATOM 696 O O . ALA A 1 90 ? 19.75805 -27.05927 19.24296 1.000 94.04380 90 ALA A O 1
ATOM 698 N N . HIS A 1 91 ? 18.92740 -25.75020 17.61309 1.000 94.47464 91 HIS A N 1
ATOM 699 C CA . HIS A 1 91 ? 19.72944 -26.35055 16.56069 1.000 85.32507 91 HIS A CA 1
ATOM 700 C C . HIS A 1 91 ? 21.13705 -25.75824 16.57403 1.000 96.74659 91 HIS A C 1
ATOM 701 O O . HIS A 1 91 ? 21.37425 -24.66728 17.10043 1.000 91.15695 91 HIS A O 1
ATOM 708 N N . ASP A 1 92 ? 22.08078 -26.50300 15.99982 1.000 106.77146 92 ASP A N 1
ATOM 709 C CA . ASP A 1 92 ? 23.44715 -26.01029 15.88416 1.000 106.65783 92 ASP A CA 1
ATOM 710 C C . ASP A 1 92 ? 23.47254 -24.71091 15.08790 1.000 116.86912 92 ASP A C 1
ATOM 711 O O . ASP A 1 92 ? 22.72137 -24.54034 14.12357 1.000 124.71062 92 ASP A O 1
ATOM 716 N N . LYS A 1 93 ? 24.33971 -23.78698 15.50460 1.000 113.10052 93 LYS A N 1
ATOM 717 C CA . LYS A 1 93 ? 24.42309 -22.47068 14.88106 1.000 106.31747 93 LYS A CA 1
ATOM 718 C C . LYS A 1 93 ? 24.73917 -22.58076 13.39414 1.000 114.99924 93 LYS A C 1
ATOM 719 O O . LYS A 1 93 ? 25.88946 -22.81318 13.00778 1.000 117.26621 93 LYS A O 1
ATOM 721 N N . ASN A 1 94 ? 23.71698 -22.41634 12.55707 1.000 122.57387 94 ASN A N 1
ATOM 722 C CA . ASN A 1 94 ? 23.83884 -22.51004 11.10538 1.000 119.11736 94 ASN A CA 1
ATOM 723 C C . ASN A 1 94 ? 23.38448 -21.18338 10.50879 1.000 104.67691 94 ASN A C 1
ATOM 724 O O . ASN A 1 94 ? 22.19406 -20.85448 10.55146 1.000 108.34124 94 ASN A O 1
ATOM 729 N N . ASP A 1 95 ? 24.33479 -20.42263 9.95730 1.000 98.34432 95 ASP A N 1
ATOM 730 C CA . ASP A 1 95 ? 24.02508 -19.11255 9.39521 1.000 106.72266 95 ASP A CA 1
ATOM 731 C C . ASP A 1 95 ? 23.13588 -19.20589 8.16218 1.000 107.28802 95 ASP A C 1
ATOM 732 O O . ASP A 1 95 ? 22.46115 -18.22800 7.82384 1.000 104.14622 95 ASP A O 1
ATOM 737 N N . GLU A 1 96 ? 23.12688 -20.35007 7.47669 1.000 104.23499 96 GLU A N 1
ATOM 738 C CA . GLU A 1 96 ? 22.19879 -20.52372 6.36554 1.000 110.70235 96 GLU A CA 1
ATOM 739 C C . GLU A 1 96 ? 20.75727 -20.55103 6.86023 1.000 111.05669 96 GLU A C 1
ATOM 740 O O . GLU A 1 96 ? 19.86123 -19.99954 6.21151 1.000 97.93177 96 GLU A O 1
ATOM 746 N N . LEU A 1 97 ? 20.51681 -21.17347 8.01732 1.000 112.92017 97 LEU A N 1
ATOM 747 C CA . LEU A 1 97 ? 19.19110 -21.11546 8.62568 1.000 108.39515 97 LEU A CA 1
ATOM 748 C C . LEU A 1 97 ? 18.91750 -19.73746 9.21727 1.000 96.47806 97 LEU A C 1
ATOM 749 O O . LEU A 1 97 ? 17.82813 -19.18173 9.03375 1.000 96.00867 97 LEU A O 1
ATOM 754 N N . LYS A 1 98 ? 19.89795 -19.16591 9.92468 1.000 109.69888 98 LYS A N 1
ATOM 755 C CA . LYS A 1 98 ? 19.78749 -17.83145 10.51846 1.000 98.68171 98 LYS A CA 1
ATOM 756 C C . LYS A 1 98 ? 19.78958 -16.72093 9.48425 1.000 110.70084 98 LYS A C 1
ATOM 757 O O . LYS A 1 98 ? 19.91432 -15.55481 9.87504 1.000 125.37083 98 LYS A O 1
ATOM 763 N N . LYS A 1 99 ? 19.68576 -17.04602 8.19385 1.000 104.98261 99 LYS A N 1
ATOM 764 C CA . LYS A 1 99 ? 19.48671 -16.05947 7.14338 1.000 105.85439 99 LYS A CA 1
ATOM 765 C C . LYS A 1 99 ? 18.23979 -16.31243 6.31111 1.000 110.60741 99 LYS A C 1
ATOM 766 O O . LYS A 1 99 ? 17.72575 -15.36899 5.70000 1.000 107.08831 99 LYS A O 1
ATOM 772 N N . GLU A 1 100 ? 17.74007 -17.54716 6.27569 1.000 102.18779 100 GLU A N 1
ATOM 773 C CA . GLU A 1 100 ? 16.51202 -17.87579 5.56554 1.000 82.41630 100 GLU A CA 1
ATOM 774 C C . GLU A 1 100 ? 15.27086 -17.67882 6.42539 1.000 96.48046 100 GLU A C 1
ATOM 775 O O . GLU A 1 100 ? 14.18252 -17.44872 5.88495 1.000 103.84391 100 GLU A O 1
ATOM 781 N N . VAL A 1 101 ? 15.41227 -17.75181 7.75199 1.000 88.47253 101 VAL A N 1
ATOM 782 C CA . VAL A 1 101 ? 14.26023 -17.60374 8.63664 1.000 77.36805 101 VAL A CA 1
ATOM 783 C C . VAL A 1 101 ? 13.71481 -16.18064 8.58201 1.000 83.67742 101 VAL A C 1
ATOM 784 O O . VAL A 1 101 ? 12.49485 -15.97252 8.58243 1.000 80.12446 101 VAL A O 1
ATOM 788 N N . GLU A 1 102 ? 14.59927 -15.17886 8.52060 1.000 78.85318 102 GLU A N 1
ATOM 789 C CA . GLU A 1 102 ? 14.12815 -13.80563 8.36337 1.000 85.55969 102 GLU A CA 1
ATOM 790 C C . GLU A 1 102 ? 13.38772 -13.62192 7.04781 1.000 78.89654 102 GLU A C 1
ATOM 791 O O . GLU A 1 102 ? 12.45592 -12.81424 6.96861 1.000 91.41724 102 GLU A O 1
ATOM 797 N N . ASP A 1 103 ? 13.78778 -14.35424 6.00616 1.000 73.66795 103 ASP A N 1
ATOM 798 C CA . ASP A 1 103 ? 13.03251 -14.32666 4.75897 1.000 86.76208 103 ASP A CA 1
ATOM 799 C C . ASP A 1 103 ? 11.63903 -14.91418 4.95046 1.000 88.48279 103 ASP A C 1
ATOM 800 O O . ASP A 1 103 ? 10.66242 -14.40291 4.39052 1.000 99.96021 103 ASP A O 1
ATOM 805 N N . ILE A 1 104 ? 11.52639 -15.98538 5.74048 1.000 83.13836 104 ILE A N 1
ATOM 806 C CA . ILE A 1 104 ? 10.21287 -16.53552 6.06267 1.000 86.96962 104 ILE A CA 1
ATOM 807 C C . ILE A 1 104 ? 9.44214 -15.57661 6.96086 1.000 81.00188 104 ILE A C 1
ATOM 808 O O . ILE A 1 104 ? 8.24504 -15.33892 6.75743 1.000 79.78932 104 ILE A O 1
ATOM 813 N N . ILE A 1 105 ? 10.11608 -15.01142 7.96611 1.000 78.13115 105 ILE A N 1
ATOM 814 C CA . ILE A 1 105 ? 9.46357 -14.07936 8.88277 1.000 74.64708 105 ILE A CA 1
ATOM 815 C C . ILE A 1 105 ? 8.94534 -12.86302 8.12544 1.000 79.49693 105 ILE A C 1
ATOM 816 O O . ILE A 1 105 ? 7.78097 -12.46996 8.26749 1.000 76.20226 105 ILE A O 1
ATOM 821 N N . LYS A 1 106 ? 9.80086 -12.25408 7.30012 1.000 85.32446 106 LYS A N 1
ATOM 822 C CA . LYS A 1 106 ? 9.38459 -11.07445 6.54868 1.000 87.73951 106 LYS A CA 1
ATOM 823 C C . LYS A 1 106 ? 8.27147 -11.39860 5.56076 1.000 77.11863 106 LYS A C 1
ATOM 824 O O . LYS A 1 106 ? 7.39278 -10.56223 5.32445 1.000 74.76108 106 LYS A O 1
ATOM 830 N N . LYS A 1 107 ? 8.28588 -12.60183 4.98402 1.000 78.51982 107 LYS A N 1
ATOM 831 C CA . LYS A 1 107 ? 7.24128 -12.98291 4.03920 1.000 73.62505 107 LYS A CA 1
ATOM 832 C C . LYS A 1 107 ? 5.88568 -13.08353 4.72917 1.000 81.60936 107 LYS A C 1
ATOM 833 O O . LYS A 1 107 ? 4.86678 -12.65691 4.17385 1.000 68.92695 107 LYS A O 1
ATOM 839 N N . MET A 1 108 ? 5.85590 -13.63240 5.94677 1.000 75.08962 108 MET A N 1
ATOM 840 C CA . MET A 1 108 ? 4.59371 -13.77143 6.66686 1.000 69.25157 108 MET A CA 1
ATOM 841 C C . MET A 1 108 ? 4.09737 -12.42831 7.18798 1.000 63.69888 108 MET A C 1
ATOM 842 O O . MET A 1 108 ? 2.88647 -12.18035 7.22543 1.000 65.21882 108 MET A O 1
ATOM 847 N N . ARG A 1 109 ? 5.01370 -11.55364 7.60753 1.000 68.08391 109 ARG A N 1
ATOM 848 C CA . ARG A 1 109 ? 4.60224 -10.24240 8.09702 1.000 68.13981 109 ARG A CA 1
ATOM 849 C C . ARG A 1 109 ? 3.98692 -9.40592 6.98375 1.000 67.15732 109 ARG A C 1
ATOM 850 O O . ARG A 1 109 ? 3.01205 -8.68005 7.21124 1.000 74.55567 109 ARG A O 1
ATOM 858 N N . ASP A 1 110 ? 4.53764 -9.49739 5.77204 1.000 76.28423 110 ASP A N 1
ATOM 859 C CA . ASP A 1 110 ? 3.97829 -8.74437 4.65500 1.000 79.51926 110 ASP A CA 1
ATOM 860 C C . ASP A 1 110 ? 2.62043 -9.29784 4.24276 1.000 66.53129 110 ASP A C 1
ATOM 861 O O . ASP A 1 110 ? 1.70998 -8.53271 3.90474 1.000 64.14093 110 ASP A O 1
ATOM 866 N N . LYS A 1 111 ? 2.46224 -10.62442 4.26943 1.000 71.51412 111 LYS A N 1
ATOM 867 C CA . LYS A 1 111 ? 1.16630 -11.21868 3.95520 1.000 70.21949 111 LYS A CA 1
ATOM 868 C C . LYS A 1 111 ? 0.10407 -10.82519 4.97544 1.000 66.29595 111 LYS A C 1
ATOM 869 O O . LYS A 1 111 ? -1.08433 -10.76713 4.63928 1.000 66.90776 111 LYS A O 1
ATOM 875 N N . LEU A 1 112 ? 0.50843 -10.55060 6.21760 1.000 63.41575 112 LEU A N 1
ATOM 876 C CA . LEU A 1 112 ? -0.45043 -10.13633 7.23663 1.000 61.71227 112 LEU A CA 1
ATOM 877 C C . LEU A 1 112 ? -0.93866 -8.71469 6.98701 1.000 60.64484 112 LEU A C 1
ATOM 878 O O . LEU A 1 112 ? -2.14776 -8.45542 6.98125 1.000 63.79512 112 LEU A O 1
ATOM 883 N N . THR A 1 113 ? -0.00999 -7.77560 6.78358 1.000 67.29244 113 THR A N 1
ATOM 884 C CA . THR A 1 113 ? -0.40711 -6.39525 6.52366 1.000 66.11968 113 THR A CA 1
ATOM 885 C C . THR A 1 113 ? -1.15658 -6.26891 5.20406 1.000 70.14368 113 THR A C 1
ATOM 886 O O . THR A 1 113 ? -2.00962 -5.38601 5.05865 1.000 70.83687 113 THR A O 1
ATOM 890 N N . LYS A 1 114 ? -0.85397 -7.13638 4.23675 1.000 62.78634 114 LYS A N 1
ATOM 891 C CA . LYS A 1 114 ? -1.61517 -7.14958 2.99284 1.000 64.70773 114 LYS A CA 1
ATOM 892 C C . LYS A 1 114 ? -3.07272 -7.50908 3.25407 1.000 74.46701 114 LYS A C 1
ATOM 893 O O . LYS A 1 114 ? -3.98475 -6.89562 2.68658 1.000 63.09466 114 LYS A O 1
ATOM 899 N N . LEU A 1 115 ? -3.31182 -8.49767 4.12185 1.000 66.86935 115 LEU A N 1
ATOM 900 C CA . LEU A 1 115 ? -4.68323 -8.86185 4.46487 1.000 75.37587 115 LEU A CA 1
ATOM 901 C C . LEU A 1 115 ? -5.35377 -7.79054 5.31373 1.000 57.07096 115 LEU A C 1
ATOM 902 O O . LEU A 1 115 ? -6.56040 -7.55774 5.17586 1.000 60.15947 115 LEU A O 1
ATOM 907 N N . ILE A 1 116 ? -4.59974 -7.13632 6.19868 1.000 68.65294 116 ILE A N 1
ATOM 908 C CA . ILE A 1 116 ? -5.16381 -6.04414 6.98480 1.000 66.51486 116 ILE A CA 1
ATOM 909 C C . ILE A 1 116 ? -5.69355 -4.94926 6.06392 1.000 73.28700 116 ILE A C 1
ATOM 910 O O . ILE A 1 116 ? -6.80156 -4.44019 6.25444 1.000 79.07779 116 ILE A O 1
ATOM 915 N N . ARG A 1 117 ? -4.91792 -4.59757 5.03312 1.000 64.43180 117 ARG A N 1
ATOM 916 C CA . ARG A 1 117 ? -5.35396 -3.56141 4.09966 1.000 67.71123 117 ARG A CA 1
ATOM 917 C C . ARG A 1 117 ? -6.64541 -3.95553 3.39358 1.000 67.96363 117 ARG A C 1
ATOM 918 O O . ARG A 1 117 ? -7.53257 -3.11622 3.19628 1.000 70.98149 117 ARG A O 1
ATOM 926 N N . LYS A 1 118 ? -6.77492 -5.22768 3.00681 1.000 74.55093 118 LYS A N 1
ATOM 927 C CA . LYS A 1 118 ? -8.01288 -5.68469 2.38137 1.000 69.84075 118 LYS A CA 1
ATOM 928 C C . LYS A 1 118 ? -9.19396 -5.54111 3.33366 1.000 64.60055 118 LYS A C 1
ATOM 929 O O . LYS A 1 118 ? -10.25471 -5.03266 2.95494 1.000 57.46084 118 LYS A O 1
ATOM 935 N N . ALA A 1 119 ? -9.02562 -5.99101 4.57973 1.000 53.94467 119 ALA A N 1
ATOM 936 C CA . ALA A 1 119 ? -10.12875 -5.96211 5.53435 1.000 66.41394 119 ALA A CA 1
ATOM 937 C C . ALA A 1 119 ? -10.56796 -4.53612 5.83438 1.000 65.87757 119 ALA A C 1
ATOM 938 O O . ALA A 1 119 ? -11.76766 -4.26619 5.97503 1.000 66.91709 119 ALA A O 1
ATOM 940 N N . LYS A 1 120 ? -9.61367 -3.60715 5.92895 1.000 65.90414 120 LYS A N 1
ATOM 941 C CA . LYS A 1 120 ? -9.96451 -2.23233 6.25991 1.000 79.52033 120 LYS A CA 1
ATOM 942 C C . LYS A 1 120 ? -10.61327 -1.51633 5.07844 1.000 69.84787 120 LYS A C 1
ATOM 943 O O . LYS A 1 120 ? -11.48255 -0.66180 5.28029 1.000 63.99375 120 LYS A O 1
ATOM 949 N N . GLU A 1 121 ? -10.22654 -1.85891 3.84451 1.000 72.36944 121 GLU A N 1
ATOM 950 C CA . GLU A 1 121 ? -10.84260 -1.22950 2.67651 1.000 93.76296 121 GLU A CA 1
ATOM 951 C C . GLU A 1 121 ? -12.27616 -1.70768 2.47002 1.000 79.35546 121 GLU A C 1
ATOM 952 O O . GLU A 1 121 ? -13.14992 -0.91838 2.09028 1.000 72.86048 121 GLU A O 1
ATOM 958 N N . LEU A 1 122 ? -12.53355 -2.99961 2.68862 1.000 66.30537 122 LEU A N 1
ATOM 959 C CA . LEU A 1 122 ? -13.90792 -3.48844 2.65349 1.000 64.01673 122 LEU A CA 1
ATOM 960 C C . LEU A 1 122 ? -14.74878 -2.81580 3.72632 1.000 58.91839 122 LEU A C 1
ATOM 961 O O . LEU A 1 122 ? -15.91385 -2.47204 3.49502 1.000 67.17614 122 LEU A O 1
ATOM 966 N N . LEU A 1 123 ? -14.17238 -2.62969 4.91229 1.000 55.49610 123 LEU A N 1
ATOM 967 C CA . LEU A 1 123 ? -14.90411 -2.00591 6.00561 1.000 75.45719 123 LEU A CA 1
ATOM 968 C C . LEU A 1 123 ? -15.17400 -0.53534 5.71613 1.000 68.99333 123 LEU A C 1
ATOM 969 O O . LEU A 1 123 ? -16.27128 -0.03613 5.99033 1.000 72.02828 123 LEU A O 1
ATOM 974 N N . ASP A 1 124 ? -14.18857 0.17368 5.15812 1.000 76.72910 124 ASP A N 1
ATOM 975 C CA . ASP A 1 124 ? -14.40054 1.57519 4.81042 1.000 79.78195 124 ASP A CA 1
ATOM 976 C C . ASP A 1 124 ? -15.48624 1.71949 3.75152 1.000 69.38847 124 ASP A C 1
ATOM 977 O O . ASP A 1 124 ? -16.31905 2.62988 3.82707 1.000 73.39295 124 ASP A O 1
ATOM 982 N N . ARG A 1 125 ? -15.50399 0.82318 2.76185 1.000 69.24380 125 ARG A N 1
ATOM 983 C CA . ARG A 1 125 ? -16.56816 0.86398 1.76501 1.000 75.59137 125 ARG A CA 1
ATOM 984 C C . ARG A 1 125 ? -17.90853 0.45044 2.36231 1.000 74.53042 125 ARG A C 1
ATOM 985 O O . ARG A 1 125 ? -18.96019 0.89147 1.88402 1.000 83.24351 125 ARG A O 1
ATOM 993 N N . LEU A 1 126 ? -17.89496 -0.38384 3.40575 1.000 63.63324 126 LEU A N 1
ATOM 994 C CA . LEU A 1 126 ? -19.13473 -0.70162 4.10778 1.000 66.77960 126 LEU A CA 1
ATOM 995 C C . LEU A 1 126 ? -19.65008 0.50481 4.88214 1.000 64.60789 126 LEU A C 1
ATOM 996 O O . LEU A 1 126 ? -20.85246 0.79378 4.86662 1.000 53.30143 126 LEU A O 1
ATOM 1001 N N . LYS A 1 127 ? -18.75471 1.22224 5.56482 1.000 69.68538 127 LYS A N 1
ATOM 1002 C CA . LYS A 1 127 ? -19.17027 2.40934 6.30305 1.000 72.37858 127 LYS A CA 1
ATOM 1003 C C . LYS A 1 127 ? -19.66223 3.50917 5.37199 1.000 79.56007 127 LYS A C 1
ATOM 1004 O O . LYS A 1 127 ? -20.55256 4.28177 5.74551 1.000 76.54166 127 LYS A O 1
ATOM 1010 N N . LYS A 1 128 ? -19.10170 3.59826 4.16437 1.000 74.22863 128 LYS A N 1
ATOM 1011 C CA . LYS A 1 128 ? -19.58393 4.58888 3.20846 1.000 77.59857 128 LYS A CA 1
ATOM 1012 C C . LYS A 1 128 ? -20.99576 4.25653 2.74041 1.000 70.87381 128 LYS A C 1
ATOM 1013 O O . LYS A 1 128 ? -21.81320 5.15986 2.53014 1.000 80.80520 128 LYS A O 1
ATOM 1019 N N . LYS A 1 129 ? -21.30418 2.96621 2.57907 1.000 67.97326 129 LYS A N 1
ATOM 1020 C CA . LYS A 1 129 ? -22.66524 2.57465 2.22476 1.000 72.18425 129 LYS A CA 1
ATOM 1021 C C . LYS A 1 129 ? -23.64573 2.92653 3.33643 1.000 79.40814 129 LYS A C 1
ATOM 1022 O O . LYS A 1 129 ? -24.75660 3.39974 3.06922 1.000 77.04873 129 LYS A O 1
ATOM 1028 N N . ALA A 1 130 ? -23.25128 2.70357 4.59231 1.000 75.10652 130 ALA A N 1
ATOM 1029 C CA . ALA A 1 130 ? -24.14157 2.99854 5.70988 1.000 69.73870 130 ALA A CA 1
ATOM 1030 C C . ALA A 1 130 ? -24.37019 4.49690 5.85733 1.000 72.62275 130 ALA A C 1
ATOM 1031 O O . ALA A 1 130 ? -25.47441 4.92848 6.21013 1.000 73.84937 130 ALA A O 1
ATOM 1033 N N . LYS A 1 131 ? -23.33723 5.30540 5.59978 1.000 82.05337 131 LYS A N 1
ATOM 1034 C CA . LYS A 1 131 ? -23.50925 6.75383 5.63713 1.000 80.53982 131 LYS A CA 1
ATOM 1035 C C . LYS A 1 131 ? -24.52360 7.21382 4.60294 1.000 79.20413 131 LYS A C 1
ATOM 1036 O O . LYS A 1 131 ? -25.25527 8.18238 4.83759 1.000 76.87079 131 LYS A O 1
ATOM 1038 N N . LYS A 1 132 ? -24.58687 6.53048 3.45733 1.000 71.80406 132 LYS A N 1
ATOM 1039 C CA . LYS A 1 132 ? -25.61675 6.83856 2.47320 1.000 77.89676 132 LYS A CA 1
ATOM 1040 C C . LYS A 1 132 ? -27.00303 6.45807 2.97718 1.000 74.69327 132 LYS A C 1
ATOM 1041 O O . LYS A 1 132 ? -27.98960 7.11830 2.63519 1.000 92.40057 132 LYS A O 1
ATOM 1043 N N . VAL A 1 133 ? -27.10060 5.40380 3.78831 1.000 82.45217 133 VAL A N 1
ATOM 1044 C CA . VAL A 1 133 ? -28.39848 4.99799 4.31843 1.000 80.82857 133 VAL A CA 1
ATOM 1045 C C . VAL A 1 133 ? -28.84794 5.94544 5.42433 1.000 75.89882 133 VAL A C 1
ATOM 1046 O O . VAL A 1 133 ? -30.02687 6.31203 5.50604 1.000 74.30763 133 VAL A O 1
ATOM 1050 N N . GLN A 1 134 ? -27.92192 6.35159 6.29589 1.000 70.53786 134 GLN A N 1
ATOM 1051 C CA . GLN A 1 134 ? -28.28202 7.24852 7.38946 1.000 83.90406 134 GLN A CA 1
ATOM 1052 C C . GLN A 1 134 ? -28.70651 8.61717 6.86990 1.000 85.10527 134 GLN A C 1
ATOM 1053 O O . GLN A 1 134 ? -29.62686 9.23533 7.41604 1.000 89.91542 134 GLN A O 1
ATOM 1059 N N . ASP A 1 135 ? -28.05856 9.10395 5.80966 1.000 85.08413 135 ASP A N 1
ATOM 1060 C CA . ASP A 1 135 ? -28.41631 10.40888 5.26592 1.000 87.12865 135 ASP A CA 1
ATOM 1061 C C . ASP A 1 135 ? -29.75720 10.39519 4.54314 1.000 80.41953 135 ASP A C 1
ATOM 1062 O O . ASP A 1 135 ? -30.32248 11.46448 4.29501 1.000 89.56992 135 ASP A O 1
ATOM 1067 N N . GLU A 1 136 ? -30.27543 9.21702 4.19108 1.000 83.81729 136 GLU A N 1
ATOM 1068 C CA . GLU A 1 136 ? -31.64731 9.14431 3.70079 1.000 78.59769 136 GLU A CA 1
ATOM 1069 C C . GLU A 1 136 ? -32.64687 9.37883 4.82286 1.000 99.98892 136 GLU A C 1
ATOM 1070 O O . GLU A 1 136 ? -33.77293 9.82065 4.56566 1.000 101.08506 136 GLU A O 1
ATOM 1076 N N . THR A 1 137 ? -32.25495 9.09191 6.06215 1.000 108.24822 137 THR A N 1
ATOM 1077 C CA . THR A 1 137 ? -33.11146 9.29497 7.21876 1.000 96.82983 137 THR A CA 1
ATOM 1078 C C . THR A 1 137 ? -32.42834 10.22031 8.22220 1.000 102.69383 137 THR A C 1
ATOM 1079 O O . THR A 1 137 ? -32.60220 11.43943 8.18359 1.000 98.56221 137 THR A O 1
ATOM 1083 N N . GLU B 1 3 ? 10.12744 -25.02001 32.35920 1.000 125.76496 3 GLU B N 1
ATOM 1084 C CA . GLU B 1 3 ? 11.05333 -24.10310 31.70549 1.000 123.71427 3 GLU B CA 1
ATOM 1085 C C . GLU B 1 3 ? 10.39745 -22.73806 31.50996 1.000 121.97036 3 GLU B C 1
ATOM 1086 O O . GLU B 1 3 ? 9.37429 -22.43540 32.12830 1.000 135.14637 3 GLU B O 1
ATOM 1092 N N . GLU B 1 4 ? 10.99609 -21.91381 30.64709 1.000 132.21446 4 GLU B N 1
ATOM 1093 C CA . GLU B 1 4 ? 10.39464 -20.64206 30.27220 1.000 121.55827 4 GLU B CA 1
ATOM 1094 C C . GLU B 1 4 ? 9.10398 -20.82773 29.48669 1.000 120.33066 4 GLU B C 1
ATOM 1095 O O . GLU B 1 4 ? 8.35811 -19.85801 29.30951 1.000 110.18646 4 GLU B O 1
ATOM 1101 N N . VAL B 1 5 ? 8.83559 -22.04378 29.00341 1.000 114.73867 5 VAL B N 1
ATOM 1102 C CA . VAL B 1 5 ? 7.58400 -22.31566 28.30148 1.000 108.43209 5 VAL B CA 1
ATOM 1103 C C . VAL B 1 5 ? 6.40216 -22.15695 29.24914 1.000 114.33422 5 VAL B C 1
ATOM 1104 O O . VAL B 1 5 ? 5.32505 -21.69419 28.85255 1.000 115.88163 5 VAL B O 1
ATOM 1108 N N . ARG B 1 6 ? 6.58822 -22.51885 30.52084 1.000 112.79244 6 ARG B N 1
ATOM 1109 C CA . ARG B 1 6 ? 5.52388 -22.32802 31.50042 1.000 109.67446 6 ARG B CA 1
ATOM 1110 C C . ARG B 1 6 ? 5.22895 -20.84947 31.72179 1.000 106.18828 6 ARG B C 1
ATOM 1111 O O . ARG B 1 6 ? 4.09001 -20.48104 32.03293 1.000 111.41003 6 ARG B O 1
ATOM 1113 N N . GLU B 1 7 ? 6.23645 -19.99037 31.56457 1.000 105.06799 7 GLU B N 1
ATOM 1114 C CA . GLU B 1 7 ? 6.00665 -18.55555 31.68554 1.000 110.27700 7 GLU B CA 1
ATOM 1115 C C . GLU B 1 7 ? 5.25918 -18.01268 30.47633 1.000 107.78139 7 GLU B C 1
ATOM 1116 O O . GLU B 1 7 ? 4.40226 -17.13248 30.61520 1.000 113.23669 7 GLU B O 1
ATOM 1122 N N . LYS B 1 8 ? 5.57368 -18.51881 29.28046 1.000 106.81910 8 LYS B N 1
ATOM 1123 C CA . LYS B 1 8 ? 4.87103 -18.06468 28.08551 1.000 107.32495 8 LYS B CA 1
ATOM 1124 C C . LYS B 1 8 ? 3.40717 -18.48035 28.10984 1.000 91.61034 8 LYS B C 1
ATOM 1125 O O . LYS B 1 8 ? 2.55428 -17.78694 27.54389 1.000 107.93706 8 LYS B O 1
ATOM 1131 N N . LEU B 1 9 ? 3.09685 -19.60421 28.75727 1.000 97.12800 9 LEU B N 1
ATOM 1132 C CA . LEU B 1 9 ? 1.70695 -20.03202 28.87097 1.000 94.29378 9 LEU B CA 1
ATOM 1133 C C . LEU B 1 9 ? 0.94134 -19.14835 29.84781 1.000 99.72407 9 LEU B C 1
ATOM 1134 O O . LEU B 1 9 ? -0.17415 -18.70208 29.55385 1.000 110.08871 9 LEU B O 1
ATOM 1139 N N . LYS B 1 10 ? 1.52780 -18.88343 31.01899 1.000 89.39319 10 LYS B N 1
ATOM 1140 C CA . LYS B 1 10 ? 0.84563 -18.07442 32.02466 1.000 102.76779 10 LYS B CA 1
ATOM 1141 C C . LYS B 1 10 ? 0.65311 -16.64204 31.54667 1.000 95.57248 10 LYS B C 1
ATOM 1142 O O . LYS B 1 10 ? -0.36121 -16.00702 31.85671 1.000 93.62325 10 LYS B O 1
ATOM 1148 N N . ARG B 1 11 ? 1.61999 -16.11529 30.79417 1.000 85.74182 11 ARG B N 1
ATOM 1149 C CA . ARG B 1 11 ? 1.48077 -14.76720 30.25559 1.000 98.86064 11 ARG B CA 1
ATOM 1150 C C . ARG B 1 11 ? 0.32232 -14.68589 29.26995 1.000 104.95350 11 ARG B C 1
ATOM 1151 O O . ARG B 1 11 ? -0.40453 -13.68536 29.23455 1.000 102.52128 11 ARG B O 1
ATOM 1159 N N . MET B 1 12 ? 0.12821 -15.73130 28.46388 1.000 94.62006 12 MET B N 1
ATOM 1160 C CA . MET B 1 12 ? -1.01651 -15.75627 27.56395 1.000 97.72814 12 MET B CA 1
ATOM 1161 C C . MET B 1 12 ? -2.32739 -15.96268 28.31048 1.000 96.60718 12 MET B C 1
ATOM 1162 O O . MET B 1 12 ? -3.38317 -15.56904 27.80325 1.000 88.62631 12 MET B O 1
ATOM 1167 N N . GLU B 1 13 ? -2.28445 -16.56335 29.50264 1.000 88.56881 13 GLU B N 1
ATOM 1168 C CA . GLU B 1 13 ? -3.48966 -16.67515 30.31849 1.000 91.15932 13 GLU B CA 1
ATOM 1169 C C . GLU B 1 13 ? -3.89648 -15.31479 30.87187 1.000 84.89361 13 GLU B C 1
ATOM 1170 O O . GLU B 1 13 ? -5.07153 -14.93365 30.80855 1.000 88.69223 13 GLU B O 1
ATOM 1176 N N . LYS B 1 14 ? -2.93286 -14.56627 31.41950 1.000 86.15141 14 LYS B N 1
ATOM 1177 C CA . LYS B 1 14 ? -3.20202 -13.20059 31.85690 1.000 92.40394 14 LYS B CA 1
ATOM 1178 C C . LYS B 1 14 ? -3.58932 -12.30045 30.69361 1.000 79.02233 14 LYS B C 1
ATOM 1179 O O . LYS B 1 14 ? -4.25582 -11.28119 30.90474 1.000 84.73571 14 LYS B O 1
ATOM 1185 N N . LYS B 1 15 ? -3.17601 -12.65185 29.47440 1.000 82.18880 15 LYS B N 1
ATOM 1186 C CA . LYS B 1 15 ? -3.60144 -11.90584 28.29608 1.000 80.85974 15 LYS B CA 1
ATOM 1187 C C . LYS B 1 15 ? -5.10979 -12.00464 28.10718 1.000 73.11075 15 LYS B C 1
ATOM 1188 O O . LYS B 1 15 ? -5.77082 -11.00947 27.78719 1.000 70.67853 15 LYS B O 1
ATOM 1194 N N . PHE B 1 16 ? -5.67270 -13.19909 28.31724 1.000 66.17217 16 PHE B N 1
ATOM 1195 C CA . PHE B 1 16 ? -7.11592 -13.38060 28.20249 1.000 64.13756 16 PHE B CA 1
ATOM 1196 C C . PHE B 1 16 ? -7.86110 -12.69709 29.34108 1.000 74.73136 16 PHE B C 1
ATOM 1197 O O . PHE B 1 16 ? -8.99427 -12.23865 29.14982 1.000 65.93889 16 PHE B O 1
ATOM 1205 N N . ASP B 1 17 ? -7.24967 -12.62464 30.52751 1.000 78.56617 17 ASP B N 1
ATOM 1206 C CA . ASP B 1 17 ? -7.88679 -11.93805 31.64737 1.000 74.89498 17 ASP B CA 1
ATOM 1207 C C . ASP B 1 17 ? -8.08846 -10.46065 31.34170 1.000 64.23583 17 ASP B C 1
ATOM 1208 O O . ASP B 1 17 ? -9.11886 -9.87918 31.70171 1.000 77.73613 17 ASP B O 1
ATOM 1213 N N . ASP B 1 18 ? -7.11344 -9.83618 30.67644 1.000 58.90008 18 ASP B N 1
ATOM 1214 C CA . ASP B 1 18 ? -7.25408 -8.43281 30.30780 1.000 76.87797 18 ASP B CA 1
ATOM 1215 C C . ASP B 1 18 ? -8.37529 -8.23287 29.29575 1.000 80.50581 18 ASP B C 1
ATOM 1216 O O . ASP B 1 18 ? -9.06743 -7.20891 29.33243 1.000 79.62903 18 ASP B O 1
ATOM 1221 N N . SER B 1 19 ? -8.57830 -9.20081 28.39811 1.000 72.17577 19 SER B N 1
ATOM 1222 C CA . SER B 1 19 ? -9.65331 -9.08797 27.41746 1.000 67.43653 19 SER B CA 1
ATOM 1223 C C . SER B 1 19 ? -11.01639 -9.29229 28.06432 1.000 57.91598 19 SER B C 1
ATOM 1224 O O . SER B 1 19 ? -11.96647 -8.56041 27.76385 1.000 54.77826 19 SER B O 1
ATOM 1227 N N . LEU B 1 2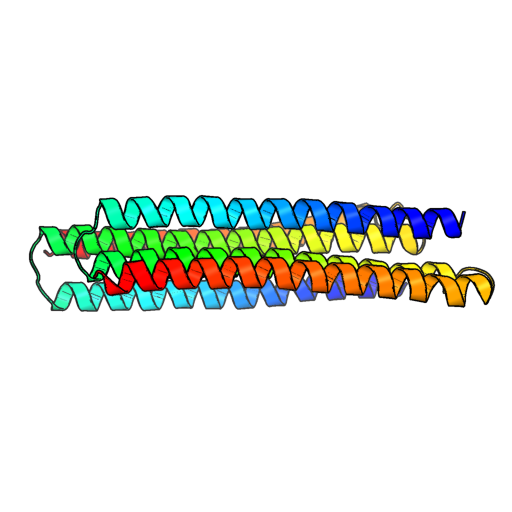0 ? -11.13468 -10.28824 28.94652 1.000 60.08553 20 LEU B N 1
ATOM 1228 C CA . LEU B 1 20 ? -12.39678 -10.50979 29.64519 1.000 68.19632 20 LEU B CA 1
ATOM 1229 C C . LEU B 1 20 ? -12.77216 -9.30454 30.49805 1.000 67.96200 20 LEU B C 1
ATOM 1230 O O . LEU B 1 20 ? -13.95147 -8.94373 30.59201 1.000 67.86423 20 LEU B O 1
ATOM 1235 N N . GLU B 1 21 ? -11.78081 -8.66710 31.12542 1.000 65.32201 21 GLU B N 1
ATOM 1236 C CA . GLU B 1 21 ? -12.05182 -7.47804 31.92716 1.000 72.04572 21 GLU B CA 1
ATOM 1237 C C . GLU B 1 21 ? -12.55164 -6.33172 31.05575 1.000 66.87357 21 GLU B C 1
ATOM 1238 O O . GLU B 1 21 ? -13.58243 -5.71729 31.35440 1.000 67.93144 21 GLU B O 1
ATOM 1244 N N . LYS B 1 22 ? -11.83869 -6.03586 29.96461 1.000 71.11358 22 LYS B N 1
ATOM 1245 C CA . LYS B 1 22 ? -12.26261 -4.95568 29.07893 1.000 65.13073 22 LYS B CA 1
ATOM 1246 C C . LYS B 1 22 ? -13.60354 -5.25723 28.42397 1.000 60.56208 22 LYS B C 1
ATOM 1247 O O . LYS B 1 22 ? -14.41641 -4.34564 28.23357 1.000 60.77809 22 LYS B O 1
ATO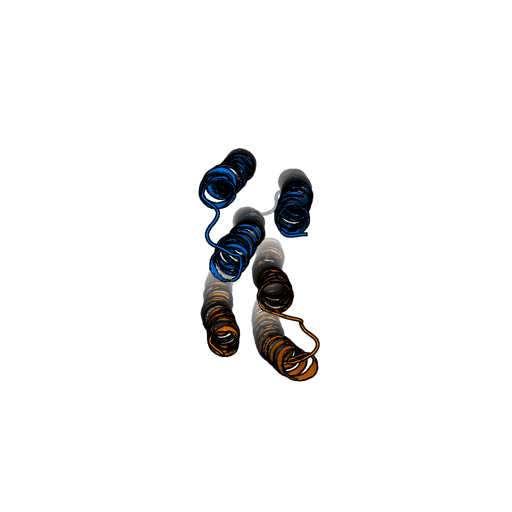M 1253 N N . ALA B 1 23 ? -13.85875 -6.52213 28.08258 1.000 64.50180 23 ALA B N 1
ATOM 1254 C CA . ALA B 1 23 ? -15.14740 -6.87715 27.49814 1.000 68.99049 23 ALA B CA 1
ATOM 1255 C C . ALA B 1 23 ? -16.28331 -6.66291 28.49117 1.000 66.76780 23 ALA B C 1
ATOM 1256 O O . ALA B 1 23 ? -17.35191 -6.16174 28.12063 1.000 53.87271 23 ALA B O 1
ATOM 1258 N N . GLU B 1 24 ? -16.06917 -7.03119 29.75732 1.000 73.17533 24 GLU B N 1
ATOM 1259 C CA . GLU B 1 24 ? -17.11475 -6.87859 30.76551 1.000 81.33422 24 GLU B CA 1
ATOM 1260 C C . GLU B 1 24 ? -17.48810 -5.41355 30.95350 1.000 65.46866 24 GLU B C 1
ATOM 1261 O O . GLU B 1 24 ? -18.67235 -5.05934 30.98319 1.000 63.47336 24 GLU B O 1
ATOM 1267 N N . ARG B 1 25 ? -16.48537 -4.54449 31.08739 1.000 67.21522 25 ARG B N 1
ATOM 1268 C CA . ARG B 1 25 ? -16.76574 -3.12430 31.25409 1.000 74.75057 25 ARG B CA 1
ATOM 1269 C C . ARG B 1 25 ? -17.34628 -2.51759 29.98447 1.000 70.90505 25 ARG B C 1
ATOM 1270 O O . ARG B 1 25 ? -18.12181 -1.55781 30.05704 1.000 72.82575 25 ARG B O 1
ATOM 1278 N N . LYS B 1 26 ? -16.99357 -3.06404 28.81864 1.000 69.46269 26 LYS B N 1
ATOM 1279 C CA . LYS B 1 26 ? -17.60832 -2.60475 27.57828 1.000 71.86829 26 LYS B CA 1
ATOM 1280 C C . LYS B 1 26 ? -19.07869 -2.99946 27.51557 1.000 61.84428 26 LYS B C 1
ATOM 1281 O O . LYS B 1 26 ? -19.92969 -2.18478 27.13818 1.000 59.35281 26 LYS B O 1
ATOM 1287 N N . ILE B 1 27 ? -19.39371 -4.24416 27.88811 1.000 58.19095 27 ILE B N 1
ATOM 1288 C CA . ILE B 1 27 ? -20.78142 -4.70468 27.88084 1.000 61.20142 27 ILE B CA 1
ATOM 1289 C C . ILE B 1 27 ? -21.62480 -3.87405 28.83760 1.000 61.13425 27 ILE B C 1
ATOM 1290 O O . ILE B 1 27 ? -22.74224 -3.45630 28.50477 1.000 53.51082 27 ILE B O 1
ATOM 1295 N N . ARG B 1 28 ? -21.11179 -3.63251 30.04604 1.000 64.61355 28 ARG B N 1
ATOM 1296 C CA . ARG B 1 28 ? -21.84367 -2.81152 31.00363 1.000 64.94125 28 ARG B CA 1
ATOM 1297 C C . ARG B 1 28 ? -22.05755 -1.40457 30.46322 1.000 69.67076 28 ARG B C 1
ATOM 1298 O O . ARG B 1 28 ? -23.12359 -0.81158 30.65995 1.000 69.25691 28 ARG B O 1
ATOM 1306 N N . GLU B 1 29 ? -21.06051 -0.86654 29.75729 1.000 70.26680 29 GLU B N 1
ATOM 1307 C CA . GLU B 1 29 ? -21.20215 0.45124 29.14554 1.000 66.32969 29 GLU B CA 1
ATOM 1308 C C . GLU B 1 29 ? -22.32305 0.46827 28.11192 1.000 70.17168 29 GLU B C 1
ATOM 1309 O O . GLU B 1 29 ? -23.05120 1.46156 27.99197 1.000 79.09217 29 GLU B O 1
ATOM 1315 N N . ILE B 1 30 ? -22.47889 -0.62152 27.35502 1.000 68.42745 30 ILE B N 1
ATOM 1316 C CA . ILE B 1 30 ? -23.50882 -0.66856 26.31934 1.000 62.16289 30 ILE B CA 1
ATOM 1317 C C . ILE B 1 30 ? -24.90066 -0.62703 26.93908 1.000 62.36692 30 ILE B C 1
ATOM 1318 O O . ILE B 1 30 ? -25.81047 0.02885 26.41669 1.000 66.39869 30 ILE B O 1
ATOM 1323 N N . ILE B 1 31 ? -25.08611 -1.31673 28.06381 1.000 62.43591 31 ILE B N 1
ATOM 1324 C CA . ILE B 1 31 ? -26.41124 -1.43261 28.66198 1.000 58.36263 31 ILE B CA 1
ATOM 1325 C C . ILE B 1 31 ? -26.79924 -0.14796 29.38513 1.000 68.77179 31 ILE B C 1
ATOM 1326 O O . ILE B 1 31 ? -27.96058 0.27557 29.33839 1.000 68.63611 31 ILE B O 1
ATOM 1331 N N . LYS B 1 32 ? -25.84170 0.50178 30.05179 1.000 62.29273 32 LYS B N 1
ATOM 1332 C CA . LYS B 1 32 ? -26.15394 1.75674 30.72900 1.000 84.12296 32 LYS B CA 1
ATOM 1333 C C . LYS B 1 32 ? -26.62602 2.80964 29.73357 1.000 63.75092 32 LYS B C 1
ATOM 1334 O O . LYS B 1 32 ? -27.61167 3.51244 29.98482 1.000 82.49670 32 LYS B O 1
ATOM 1340 N N . GLU B 1 33 ? -25.95342 2.91495 28.58426 1.000 67.65310 33 GLU B N 1
ATOM 1341 C CA . GLU B 1 33 ? -26.42301 3.82563 27.54554 1.000 76.08080 33 GLU B CA 1
ATOM 1342 C C . GLU B 1 33 ? -27.79672 3.41795 27.02911 1.000 77.43902 33 GLU B C 1
ATOM 1343 O O . GLU B 1 33 ? -28.61979 4.28281 26.70892 1.000 73.44545 33 GLU B O 1
ATOM 1349 N N . ALA B 1 34 ? -28.06557 2.11213 26.94764 1.000 72.09945 34 ALA B N 1
ATOM 1350 C CA . ALA B 1 34 ? -29.39119 1.65576 26.54079 1.000 79.74056 34 ALA B CA 1
ATOM 1351 C C . ALA B 1 34 ? -30.45170 2.08392 27.54590 1.000 72.78308 34 ALA B C 1
ATOM 1352 O O . ALA B 1 34 ? -31.54052 2.52694 27.16121 1.000 63.69472 34 ALA B O 1
ATOM 1354 N N . GLU B 1 35 ? -30.15303 1.95378 28.84112 1.000 67.57563 35 GLU B N 1
ATOM 1355 C CA . GLU B 1 35 ? -31.08781 2.38709 29.87270 1.000 87.22779 35 GLU B CA 1
ATOM 1356 C C . GLU B 1 35 ? -31.29440 3.89591 29.86647 1.000 79.25298 35 GLU B C 1
ATOM 1357 O O . GLU B 1 35 ? -32.34766 4.36667 30.30866 1.000 81.29332 35 GLU B O 1
ATOM 1363 N N . LYS 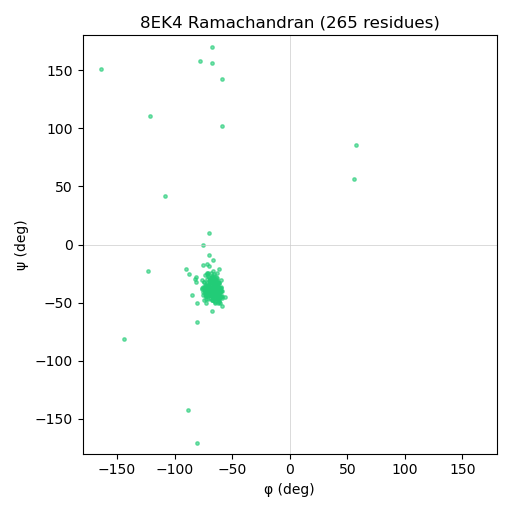B 1 36 ? -30.31795 4.66193 29.37578 1.000 69.54990 36 LYS B N 1
ATOM 1364 C CA . LYS B 1 36 ? -30.51561 6.09834 29.22827 1.000 83.15936 36 LYS B CA 1
ATOM 1365 C C . LYS B 1 36 ? -31.41837 6.41425 28.04272 1.000 83.40637 36 LYS B C 1
ATOM 1366 O O . LYS B 1 36 ? -32.17319 7.39210 28.08427 1.000 86.76171 36 LYS B O 1
ATOM 1368 N N . LYS B 1 37 ? -31.36055 5.60030 26.98397 1.000 81.03917 37 LYS B N 1
ATOM 1369 C CA . LYS B 1 37 ? -32.24607 5.80595 25.84253 1.000 80.24386 37 LYS B CA 1
ATOM 1370 C C . LYS B 1 37 ? -33.68827 5.44479 26.17647 1.000 79.26699 37 LYS B C 1
ATOM 1371 O O . LYS B 1 37 ? -34.61661 5.99350 25.57265 1.000 75.40137 37 LYS B O 1
ATOM 1377 N N . LEU B 1 38 ? -33.89774 4.52733 27.12483 1.000 65.42460 38 LEU B N 1
ATOM 1378 C CA . LEU B 1 38 ? -35.25745 4.19736 27.54103 1.000 82.42097 38 LEU B CA 1
ATOM 1379 C C . LEU B 1 38 ? -35.89201 5.35008 28.30839 1.000 75.41500 38 LEU B C 1
ATOM 1380 O O . LEU B 1 38 ? -37.07073 5.66499 28.10503 1.000 73.96401 38 LEU B O 1
ATOM 1385 N N . LYS B 1 39 ? -35.12702 5.98683 29.19914 1.000 82.87705 39 LYS B N 1
ATOM 1386 C CA . LYS B 1 39 ? -35.63923 7.14601 29.92275 1.000 82.53791 39 LYS B CA 1
ATOM 1387 C C . LYS B 1 39 ? -35.88457 8.31871 28.98037 1.000 74.82272 39 LYS B C 1
ATOM 1388 O O . LYS B 1 39 ? -36.87489 9.04396 29.13001 1.000 83.42647 39 LYS B O 1
ATOM 1394 N N . THR B 1 40 ? -34.99247 8.52061 28.00503 1.000 69.84631 40 THR B N 1
ATOM 1395 C CA . THR B 1 40 ? -35.22391 9.53820 26.98257 1.000 79.36103 40 THR B CA 1
ATOM 1396 C C . THR B 1 40 ? -36.50714 9.25724 26.21049 1.000 82.71775 40 THR B C 1
ATOM 1397 O O . THR B 1 40 ? -37.26798 10.17957 25.89260 1.000 86.15832 40 THR B O 1
ATOM 1401 N N . LEU B 1 41 ? -36.76810 7.98354 25.91102 1.000 95.10833 41 LEU B N 1
ATOM 1402 C CA . LEU B 1 41 ? -37.97678 7.61812 25.18105 1.000 81.10076 41 LEU B CA 1
ATOM 1403 C C . LEU B 1 41 ? -39.21678 7.75695 26.05696 1.000 76.28136 41 LEU B C 1
ATOM 1404 O O . LEU B 1 41 ? -40.28691 8.14413 25.57213 1.000 83.94272 41 LEU B O 1
ATOM 1409 N N . LYS B 1 42 ? -39.09231 7.44322 27.34862 1.000 68.85521 42 LYS B N 1
ATOM 1410 C CA . LYS B 1 42 ? -40.22970 7.55695 28.25618 1.000 81.46271 42 LYS B CA 1
ATOM 1411 C C . LYS B 1 42 ? -40.63913 9.01177 28.45050 1.000 72.90095 42 LYS B C 1
ATOM 1412 O O . LYS B 1 42 ? -41.83305 9.33413 28.44805 1.000 83.77374 42 LYS B O 1
ATOM 1418 N N . LYS B 1 43 ? -39.65913 9.90258 28.61452 1.000 83.24832 43 LYS B N 1
ATOM 1419 C CA . LYS B 1 43 ? -39.94775 11.31804 28.81746 1.000 85.08242 43 LYS B CA 1
ATOM 1420 C C . LYS B 1 43 ? -40.56519 11.95955 27.57754 1.000 91.04990 43 LYS B C 1
ATOM 1421 O O . LYS B 1 43 ? -41.35813 12.90080 27.70004 1.000 86.46254 43 LYS B O 1
ATOM 1427 N N . ARG B 1 44 ? -40.24243 11.44852 26.38518 1.000 97.18399 44 ARG B N 1
ATOM 1428 C CA . ARG B 1 44 ? -40.67218 12.09827 25.14821 1.000 83.98416 44 ARG B CA 1
ATOM 1429 C C . ARG B 1 44 ? -42.18112 11.99646 24.94680 1.000 83.42991 44 ARG B C 1
ATOM 1430 O O . ARG B 1 44 ? -42.80999 12.94710 24.46628 1.000 82.79936 44 ARG B O 1
ATOM 1438 N N . ASN B 1 45 ? -42.77779 10.85902 25.30829 1.000 82.71641 45 ASN B N 1
ATOM 1439 C CA . ASN B 1 45 ? -44.21155 10.61487 25.13728 1.000 88.82064 45 ASN B CA 1
ATOM 1440 C C . ASN B 1 45 ? -44.63233 10.80973 23.67830 1.000 91.78128 45 ASN B C 1
ATOM 1441 O O . ASN B 1 45 ? -45.51540 11.60529 23.35320 1.000 74.53387 45 ASN B O 1
ATOM 1446 N N . GLY B 1 46 ? -43.96998 10.06905 22.79515 1.000 91.25194 46 G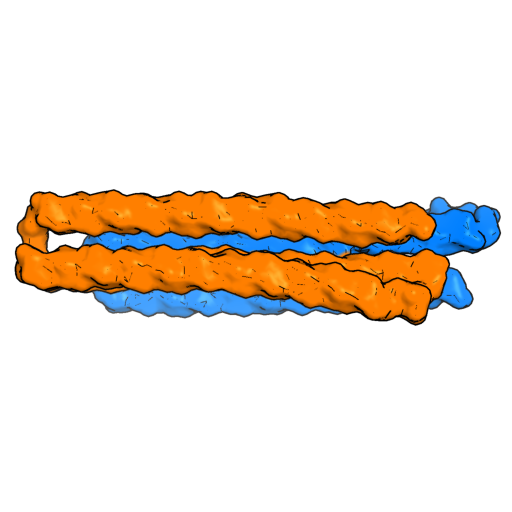LY B N 1
ATOM 1447 C CA . GLY B 1 46 ? -44.30894 10.08010 21.39313 1.000 84.05963 46 GLY B CA 1
ATOM 1448 C C . GLY B 1 46 ? -45.50689 9.19725 21.11237 1.000 71.64140 46 GLY B C 1
ATOM 1449 O O . GLY B 1 46 ? -46.17753 8.71481 22.03005 1.000 76.96207 46 GLY B O 1
ATOM 1450 N N . PRO B 1 47 ? -45.80793 8.97540 19.83645 1.000 83.69787 47 PRO B N 1
ATOM 1451 C CA . PRO B 1 47 ? -46.89804 8.05920 19.48936 1.000 70.66000 47 PRO B CA 1
ATOM 1452 C C . PRO B 1 47 ? -46.55218 6.62219 19.84940 1.000 86.80397 47 PRO B C 1
ATOM 1453 O O . PRO B 1 47 ? -45.38498 6.23752 19.95703 1.000 71.37520 47 PRO B O 1
ATOM 1457 N N . TYR B 1 48 ? -47.60591 5.82301 20.03987 1.000 79.90730 48 TYR B N 1
ATOM 1458 C CA . TYR B 1 48 ? -47.42079 4.43276 20.44434 1.000 74.89405 48 TYR B CA 1
ATOM 1459 C C . TYR B 1 48 ? -46.63317 3.65193 19.40168 1.000 80.24170 48 TYR B C 1
ATOM 1460 O O . TYR B 1 48 ? -45.78599 2.82086 19.74881 1.000 82.90335 48 TYR B O 1
ATOM 1469 N N . GLU B 1 49 ? -46.90170 3.90205 18.11772 1.000 89.56566 49 GLU B N 1
ATOM 1470 C CA . GLU B 1 49 ? -46.20598 3.17412 17.06142 1.000 87.47466 49 GLU B CA 1
ATOM 1471 C C . GLU B 1 49 ? -44.71370 3.47823 17.07056 1.000 81.90671 49 GLU B C 1
ATOM 1472 O O . GLU B 1 49 ? -43.88933 2.58729 16.83509 1.000 74.08407 49 GLU B O 1
ATOM 1474 N N . ALA B 1 50 ? -44.34586 4.73136 17.34598 1.000 68.21850 50 ALA B N 1
ATOM 1475 C CA . ALA B 1 50 ? -42.93821 5.10712 17.35378 1.000 73.87883 50 ALA B CA 1
ATOM 1476 C C . ALA B 1 50 ? -42.20319 4.58163 18.57876 1.000 72.94573 50 ALA B C 1
ATOM 1477 O O . ALA B 1 50 ? -40.98663 4.37763 18.51315 1.000 68.81722 50 ALA B O 1
ATOM 1479 N N . VAL B 1 51 ? -42.90799 4.35490 19.68706 1.000 66.82994 51 VAL B N 1
ATOM 1480 C CA . VAL B 1 51 ? -42.25881 3.86559 20.89931 1.000 69.25345 51 VAL B CA 1
ATOM 1481 C C . VAL B 1 51 ? -41.90443 2.38935 20.76712 1.000 66.78332 51 VAL B C 1
ATOM 1482 O O . VAL B 1 51 ? -40.78163 1.97730 21.08070 1.000 65.88430 51 VAL B O 1
ATOM 1486 N N . VAL B 1 52 ? -42.85182 1.57055 20.30279 1.000 69.17274 52 VAL B N 1
ATOM 1487 C CA . VAL B 1 52 ? -42.60399 0.13444 20.20664 1.000 76.04103 52 VAL B CA 1
ATOM 1488 C C . VAL B 1 52 ? -41.52715 -0.15699 19.16680 1.000 73.47390 52 VAL B C 1
ATOM 1489 O O . VAL B 1 52 ? -40.66290 -1.01900 19.37172 1.000 78.55852 52 VAL B O 1
ATOM 1493 N N . THR B 1 53 ? -41.54801 0.56652 18.04552 1.000 66.09684 53 THR B N 1
ATOM 1494 C CA . THR B 1 53 ? -40.53645 0.36617 17.01357 1.000 53.43970 53 THR B CA 1
ATOM 1495 C C . THR B 1 53 ? -39.15118 0.75133 17.51591 1.000 64.38145 53 THR B C 1
ATOM 1496 O O . THR B 1 53 ? -38.17172 0.03818 17.26657 1.000 69.39288 53 THR B O 1
ATOM 1500 N N . THR B 1 54 ? -39.05075 1.87410 18.22947 1.000 59.02322 54 THR B N 1
ATOM 1501 C CA . THR B 1 54 ? -37.76046 2.30289 18.75747 1.000 61.92563 54 THR B CA 1
ATOM 1502 C C . THR B 1 54 ? -37.28671 1.37811 19.87305 1.000 64.57805 54 THR B C 1
ATOM 1503 O O . THR B 1 54 ? -36.08861 1.09069 19.98036 1.000 66.89466 54 THR B O 1
ATOM 1507 N N . LEU B 1 55 ? -38.21195 0.89996 20.71014 1.000 68.36991 55 LEU B N 1
ATOM 1508 C CA . LEU B 1 55 ? -37.84078 -0.04200 21.76326 1.000 69.93732 55 LEU B CA 1
ATOM 1509 C C . LEU B 1 55 ? -37.23427 -1.31151 21.17934 1.000 57.99690 55 LEU B C 1
ATOM 1510 O O . LEU B 1 55 ? -36.21693 -1.80917 21.67576 1.000 64.19257 55 LEU B O 1
ATOM 1515 N N . ARG B 1 56 ? -37.84552 -1.84862 20.12108 1.000 61.58695 56 ARG B N 1
ATOM 1516 C CA . ARG B 1 56 ? -37.32275 -3.06126 19.50211 1.000 72.01763 56 ARG B CA 1
ATOM 1517 C C . ARG B 1 56 ? -35.95144 -2.81855 18.88517 1.000 66.35393 56 ARG B C 1
ATOM 1518 O O . ARG B 1 56 ? -35.08383 -3.69917 18.92159 1.000 61.35350 56 ARG B O 1
ATOM 1520 N N . ALA B 1 57 ? -35.73343 -1.62737 18.32041 1.000 53.52855 57 ALA B N 1
ATOM 1521 C CA . ALA B 1 57 ? -34.44099 -1.32551 17.71357 1.000 47.27864 57 ALA B CA 1
ATOM 1522 C C . ALA B 1 57 ? -33.34623 -1.23564 18.76787 1.000 54.93563 57 ALA B C 1
ATOM 1523 O O . ALA B 1 57 ? -32.21455 -1.67710 18.53608 1.000 58.49800 57 ALA B O 1
ATOM 1525 N N . ILE B 1 58 ? -33.66750 -0.67654 19.93462 1.000 56.55131 58 ILE B N 1
ATOM 1526 C CA . ILE B 1 58 ? -32.68022 -0.55283 21.00132 1.000 56.22046 58 ILE B CA 1
ATOM 1527 C C . ILE B 1 58 ? -32.28665 -1.92740 21.52876 1.000 58.00237 58 ILE B C 1
ATOM 1528 O O . ILE B 1 58 ? -31.09855 -2.23441 21.68002 1.000 57.40488 58 ILE B O 1
ATOM 1533 N N . LEU B 1 59 ? -33.27751 -2.77631 21.81307 1.000 50.07791 59 LEU B N 1
ATOM 1534 C CA . LEU B 1 59 ? -32.97788 -4.10087 22.34987 1.000 57.26109 59 LEU B CA 1
ATOM 1535 C C . LEU B 1 59 ? -32.18813 -4.93972 21.35204 1.000 63.46979 59 LEU B C 1
ATOM 1536 O O . LEU B 1 59 ? -31.22011 -5.61091 21.72861 1.000 65.34548 59 LEU B O 1
ATOM 1541 N N . LYS B 1 60 ? -32.57802 -4.90846 20.07431 1.000 54.12665 60 LYS B N 1
ATOM 1542 C CA . LYS B 1 60 ? -31.81621 -5.62373 19.05640 1.000 53.88290 60 LYS B CA 1
ATOM 1543 C C . LYS B 1 60 ? -30.40552 -5.06716 18.91776 1.000 63.27348 60 LYS B C 1
ATOM 1544 O O . LYS B 1 60 ? -29.45981 -5.83196 18.69514 1.000 64.55157 60 LYS B O 1
ATOM 1546 N N . ALA B 1 61 ? -30.24239 -3.74811 19.05600 1.000 51.50075 61 ALA B N 1
ATOM 1547 C CA . ALA B 1 61 ? -28.91779 -3.14682 18.93230 1.000 57.99614 61 ALA B CA 1
ATOM 1548 C C . ALA B 1 61 ? -27.99742 -3.59978 20.05797 1.000 54.68788 61 ALA B C 1
ATOM 1549 O O . ALA B 1 61 ? -26.83863 -3.95800 19.81591 1.000 55.65573 61 ALA B O 1
ATOM 1551 N N . VAL B 1 62 ? -28.49425 -3.58045 21.29577 1.000 52.82057 62 VAL B N 1
ATOM 1552 C CA . VAL B 1 62 ? -27.70331 -4.05069 22.4292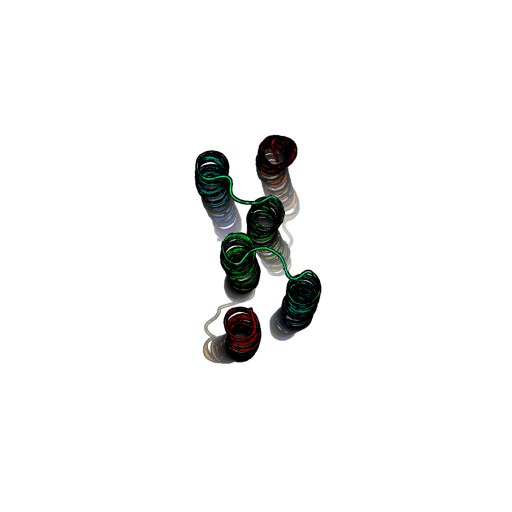5 1.000 56.86205 62 VAL B CA 1
ATOM 1553 C C . VAL B 1 62 ? -27.36832 -5.52811 22.26661 1.000 59.26158 62 VAL B C 1
ATOM 1554 O O . VAL B 1 62 ? -26.22597 -5.95006 22.48385 1.000 49.25516 62 VAL B O 1
ATOM 1558 N N . GLU B 1 63 ? -28.35731 -6.33209 21.87052 1.000 52.64980 63 GLU B N 1
ATOM 1559 C CA . GLU B 1 63 ? -28.12599 -7.75994 21.67215 1.000 61.69821 63 GLU B CA 1
ATOM 1560 C C . GLU B 1 63 ? -27.12119 -8.00446 20.55257 1.000 66.46313 63 GLU B C 1
ATOM 1561 O O . GLU B 1 63 ? -26.27496 -8.90191 20.65326 1.000 60.79901 63 GLU B O 1
ATOM 1567 N N . THR B 1 64 ? -27.18733 -7.20615 19.48166 1.000 54.53476 64 THR B N 1
ATOM 1568 C CA . THR B 1 64 ? -26.24339 -7.36581 18.37818 1.000 54.27352 64 THR B CA 1
ATOM 1569 C C . THR B 1 64 ? -24.81093 -7.09080 18.82311 1.000 42.50151 64 THR B C 1
ATOM 1570 O O . THR B 1 64 ? -23.89022 -7.83318 18.46568 1.000 57.42612 64 THR B O 1
ATOM 1574 N N . LYS B 1 65 ? -24.60096 -6.03234 19.60709 1.000 56.62713 65 LYS B N 1
ATOM 1575 C CA . LYS B 1 65 ? -23.24331 -5.67112 19.99780 1.000 58.04783 65 LYS B CA 1
ATOM 1576 C C . LYS B 1 65 ? -22.69858 -6.59267 21.07933 1.000 51.03684 65 LYS B C 1
ATOM 1577 O O . LYS B 1 65 ? -21.48632 -6.82632 21.13489 1.000 49.89334 65 LYS B O 1
ATOM 1583 N N . ILE B 1 66 ? -23.56584 -7.12339 21.94356 1.000 51.86769 66 ILE B N 1
ATOM 1584 C CA . ILE B 1 66 ? -23.09819 -8.03747 22.98005 1.000 56.30071 66 ILE B CA 1
ATOM 1585 C C . ILE B 1 66 ? -22.67455 -9.36877 22.36706 1.000 55.02049 66 ILE B C 1
ATOM 1586 O O . ILE B 1 66 ? -21.62536 -9.92165 22.71819 1.000 59.98475 66 ILE B O 1
ATOM 1591 N N . ARG B 1 67 ? -23.47142 -9.89634 21.43371 1.000 64.50326 67 ARG B N 1
ATOM 1592 C CA . ARG B 1 67 ? -23.09401 -11.13837 20.76180 1.000 55.92102 67 ARG B CA 1
ATOM 1593 C C . ARG B 1 67 ? -21.77312 -10.98246 20.01734 1.000 53.87583 67 ARG B C 1
ATOM 1594 O O . ARG B 1 67 ? -20.93522 -11.89360 20.02703 1.000 50.19433 67 ARG B O 1
ATOM 1602 N N . ALA B 1 68 ? -21.55756 -9.82606 19.38324 1.000 47.21558 68 ALA B N 1
ATOM 1603 C CA . ALA B 1 68 ? -20.30226 -9.58782 18.67740 1.000 54.71634 68 ALA B CA 1
ATOM 1604 C C . ALA B 1 68 ? -19.11873 -9.58984 19.63623 1.000 49.15924 68 ALA B C 1
ATOM 1605 O O . ALA B 1 68 ? -18.04942 -10.11976 19.31288 1.000 45.84796 68 ALA B O 1
ATOM 1607 N N . ILE B 1 69 ? -19.29183 -8.99967 20.81978 1.000 47.23691 69 ILE B N 1
ATOM 1608 C CA . ILE B 1 69 ? -18.21381 -8.98059 21.80280 1.000 53.81095 69 ILE B CA 1
ATOM 1609 C C . ILE B 1 69 ? -17.93239 -10.38960 22.30954 1.000 58.58915 69 ILE B C 1
ATOM 1610 O O . ILE B 1 69 ? -16.77274 -10.77646 22.49927 1.000 56.20343 69 ILE B O 1
ATOM 1615 N N . ILE B 1 70 ? -18.98283 -11.18583 22.51493 1.000 51.02396 70 ILE B N 1
ATOM 1616 C CA . ILE B 1 70 ? -18.79399 -12.57487 22.92049 1.000 54.33948 70 ILE B CA 1
ATOM 1617 C C . ILE B 1 70 ? -18.09686 -13.36713 21.81824 1.000 67.41690 70 ILE B C 1
ATOM 1618 O O . ILE B 1 70 ? -17.18199 -14.15528 22.08976 1.000 60.37021 70 ILE B O 1
ATOM 1623 N N . LYS B 1 71 ? -18.50819 -13.17175 20.55886 1.000 51.12614 71 LYS B N 1
ATOM 1624 C CA . LYS B 1 71 ? -17.83495 -13.86034 19.45895 1.000 57.51146 71 LYS B CA 1
ATOM 1625 C C . LYS B 1 71 ? -16.38212 -13.41917 19.34491 1.000 53.08176 71 LYS B C 1
ATOM 1626 O O . LYS B 1 71 ? -15.50004 -14.23001 19.03801 1.000 53.41561 71 LYS B O 1
ATOM 1632 N N . ALA B 1 72 ? -16.11120 -12.13694 19.59546 1.000 44.99915 72 ALA B N 1
ATOM 1633 C CA . ALA B 1 72 ? -14.73248 -11.66187 19.57301 1.000 44.21745 72 ALA B CA 1
ATOM 1634 C C . ALA B 1 72 ? -13.88907 -12.33822 20.64586 1.000 56.93915 72 ALA B C 1
ATOM 1635 O O . ALA B 1 72 ? -12.68976 -12.56210 20.44392 1.000 54.95720 72 ALA B O 1
ATOM 1637 N N . LEU B 1 73 ? -14.49491 -12.66602 21.78968 1.000 57.32342 73 LEU B N 1
ATOM 1638 C CA . LEU B 1 73 ? -13.77506 -13.34007 22.86470 1.000 57.87230 73 LEU B CA 1
ATOM 1639 C C . LEU B 1 73 ? -13.52143 -14.80586 22.53793 1.000 53.06661 73 LEU B C 1
ATOM 1640 O O . LEU B 1 73 ? -12.46391 -15.34584 22.88064 1.000 62.71581 73 LEU B O 1
ATOM 1645 N N . LYS B 1 74 ? -14.48555 -15.46807 21.89537 1.000 49.12370 74 LYS B N 1
ATOM 1646 C CA . LYS B 1 74 ? -14.25995 -16.83419 21.43862 1.000 57.57158 74 LYS B CA 1
ATOM 1647 C C . LYS B 1 74 ? -13.18848 -16.88551 20.35670 1.000 62.94370 74 LYS B C 1
ATOM 1648 O O . LYS B 1 74 ? -12.41737 -17.85020 20.29167 1.000 59.00983 74 LYS B O 1
ATOM 1654 N N . THR B 1 75 ? -13.12295 -15.85864 19.50246 1.000 55.38493 75 THR B N 1
ATOM 1655 C CA . THR B 1 75 ? -12.07644 -15.80190 18.48427 1.000 57.88190 75 THR B CA 1
ATOM 1656 C C . THR B 1 75 ? -10.70334 -15.63688 19.11883 1.000 55.16797 75 THR B C 1
ATOM 1657 O O . THR B 1 75 ? -9.72631 -16.25193 18.67617 1.000 53.68089 75 THR B O 1
ATOM 1661 N N . GLU B 1 76 ? -10.60811 -14.80999 20.15789 1.000 57.20877 76 GLU B N 1
ATOM 1662 C CA . GLU B 1 76 ? -9.33952 -14.66728 20.85738 1.000 52.22318 76 GLU B CA 1
ATOM 1663 C C . GLU B 1 76 ? -8.98374 -15.93170 21.62551 1.000 53.22087 76 GLU B C 1
ATOM 1664 O O . GLU B 1 76 ? -7.80540 -16.29795 21.70187 1.000 51.33627 76 GLU B O 1
ATOM 1670 N N . LEU B 1 77 ? -9.98306 -16.60541 22.19988 1.000 58.74548 77 LEU B N 1
ATOM 1671 C CA . LEU B 1 77 ? -9.72372 -17.85794 22.89933 1.000 63.09360 77 LEU B CA 1
ATOM 1672 C C . LEU B 1 77 ? -9.16691 -18.90852 21.94865 1.000 59.81200 77 LEU B C 1
ATOM 1673 O O . LEU B 1 77 ? -8.21562 -19.61977 22.28911 1.000 59.47392 77 LEU B O 1
ATOM 1678 N N . ASP B 1 78 ? -9.73915 -19.01396 20.74657 1.000 62.43243 78 ASP B N 1
ATOM 1679 C CA . ASP B 1 78 ? -9.20937 -19.95043 19.76015 1.000 71.09266 78 ASP B CA 1
ATOM 1680 C C . ASP B 1 78 ? -7.76559 -19.61720 19.40364 1.000 73.82920 78 ASP B C 1
ATOM 1681 O O . ASP B 1 78 ? -6.92563 -20.51713 19.27485 1.000 68.39181 78 ASP B O 1
ATOM 1686 N N . ALA B 1 79 ? -7.45310 -18.32662 19.26121 1.000 57.27833 79 ALA B N 1
ATOM 1687 C CA . ALA B 1 79 ? -6.09782 -17.92894 18.89121 1.000 71.88287 79 ALA B CA 1
ATOM 1688 C C . ALA B 1 79 ? -5.09212 -18.28283 19.98012 1.000 58.86097 79 ALA B C 1
ATOM 1689 O O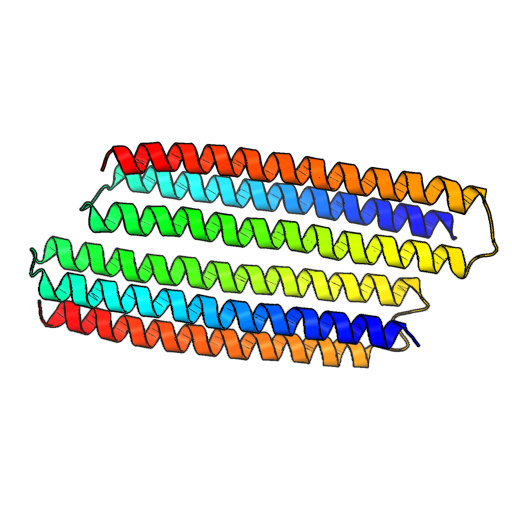 . ALA B 1 79 ? -3.97318 -18.71481 19.67989 1.000 55.89126 79 ALA B O 1
ATOM 1691 N N . LEU B 1 80 ? -5.46584 -18.09994 21.24924 1.000 59.40306 80 LEU B N 1
ATOM 1692 C CA . LEU B 1 80 ? -4.53314 -18.38097 22.33677 1.000 69.09195 80 LEU B CA 1
ATOM 1693 C C . LEU B 1 80 ? -4.30751 -19.87944 22.50139 1.000 58.48846 80 LEU B C 1
ATOM 1694 O O . LEU B 1 80 ? -3.19049 -20.31419 22.80375 1.000 61.86907 80 LEU B O 1
ATOM 1699 N N . ILE B 1 81 ? -5.35346 -20.68425 22.30789 1.000 66.45444 81 ILE B N 1
ATOM 1700 C CA . ILE B 1 81 ? -5.19409 -22.13267 22.38080 1.000 62.66851 81 ILE B CA 1
ATOM 1701 C C . ILE B 1 81 ? -4.30600 -22.62900 21.24447 1.000 78.34375 81 ILE B C 1
ATOM 1702 O O . ILE B 1 81 ? -3.44661 -23.49742 21.44290 1.000 57.59359 81 ILE B O 1
ATOM 1707 N N . LYS B 1 82 ? -4.48684 -22.07856 20.04041 1.000 65.08759 82 LYS B N 1
ATOM 1708 C CA . LYS B 1 82 ? -3.62303 -22.44818 18.92277 1.000 67.57609 82 LYS B CA 1
ATOM 1709 C C . LYS B 1 82 ? -2.18710 -21.99581 19.16003 1.000 71.55325 82 LYS B C 1
ATOM 1710 O O . LYS B 1 82 ? -1.24048 -22.72304 18.83643 1.000 71.80607 82 LYS B O 1
ATOM 1716 N N . ALA B 1 83 ? -2.00383 -20.79750 19.72229 1.000 69.39060 83 ALA B N 1
ATOM 1717 C CA . ALA B 1 83 ? -0.65728 -20.32695 20.03003 1.000 64.59583 83 ALA B CA 1
ATOM 1718 C C . ALA B 1 83 ? 0.01380 -21.20503 21.07766 1.000 68.81069 83 ALA B C 1
ATOM 1719 O O . ALA B 1 83 ? 1.23950 -21.36553 21.05994 1.000 69.59179 83 ALA B O 1
ATOM 1721 N N . MET B 1 84 ? -0.76712 -21.78102 21.99475 1.000 60.34819 84 MET B N 1
ATOM 1722 C CA . MET B 1 84 ? -0.19707 -22.70911 22.96544 1.000 69.10005 84 MET B CA 1
ATOM 1723 C C . MET B 1 84 ? 0.27245 -23.99312 22.29206 1.000 69.03245 84 MET B C 1
ATOM 1724 O O . MET B 1 84 ? 1.34623 -24.51010 22.61891 1.000 75.79848 84 MET B O 1
ATOM 1729 N N . GLU B 1 85 ? -0.51717 -24.52249 21.35303 1.000 64.99808 85 GLU B N 1
ATOM 1730 C CA . GLU B 1 85 ? -0.09552 -25.70543 20.60767 1.000 69.98864 85 GLU B CA 1
ATOM 1731 C C . GLU B 1 85 ? 1.23966 -25.46544 19.91336 1.000 74.19046 85 GLU B C 1
ATOM 1732 O O . GLU B 1 85 ? 2.13850 -26.31234 19.95877 1.000 81.45376 85 GLU B O 1
ATOM 1738 N N . THR B 1 86 ? 1.38425 -24.30489 19.27062 1.000 82.62907 86 THR B N 1
ATOM 1739 C CA . THR B 1 86 ? 2.61771 -23.99643 18.55265 1.000 79.81063 86 THR B CA 1
ATOM 1740 C C . THR B 1 86 ? 3.81140 -23.93990 19.49846 1.000 80.39130 86 THR B C 1
ATOM 1741 O O . THR B 1 86 ? 4.91391 -24.37968 19.14770 1.000 87.38967 86 THR B O 1
ATOM 1745 N N . ILE B 1 87 ? 3.61073 -23.41157 20.70694 1.000 67.53701 87 ILE B N 1
ATOM 1746 C CA . ILE B 1 87 ? 4.70198 -23.31904 21.67113 1.000 70.66562 87 ILE B CA 1
ATOM 1747 C C . ILE B 1 87 ? 5.09915 -24.70328 22.16852 1.000 80.39284 87 ILE B C 1
ATOM 1748 O O . ILE B 1 87 ? 6.28923 -25.01538 22.29795 1.000 86.82842 87 ILE B O 1
ATOM 1753 N N . LEU B 1 88 ? 4.11230 -25.55559 22.45433 1.000 80.90151 88 LEU B N 1
ATOM 1754 C CA . LEU B 1 88 ? 4.41282 -26.87592 22.99661 1.000 90.09609 88 LEU B CA 1
ATOM 1755 C C . LEU B 1 88 ? 5.15340 -27.73790 21.98282 1.000 98.38888 88 LEU B C 1
ATOM 1756 O O . LEU B 1 88 ? 6.11858 -28.42651 22.33234 1.000 98.73731 88 LEU B O 1
ATOM 1761 N N . LYS B 1 89 ? 4.72596 -27.70807 20.72031 1.000 91.62565 89 LYS B N 1
ATOM 1762 C CA . LYS B 1 89 ? 5.36411 -28.54604 19.71496 1.000 88.66038 89 LYS B CA 1
ATOM 1763 C C . LYS B 1 89 ? 6.72159 -28.00660 19.28758 1.000 86.51594 89 LYS B C 1
ATOM 1764 O O . LYS B 1 89 ? 7.52074 -28.75665 18.71837 1.000 94.32813 89 LYS B O 1
ATOM 1770 N N . ALA B 1 90 ? 7.00507 -26.73209 19.55357 1.000 84.02373 90 ALA B N 1
ATOM 1771 C CA . ALA B 1 90 ? 8.27881 -26.15822 19.13764 1.000 96.14363 90 ALA B CA 1
ATOM 1772 C C . ALA B 1 90 ? 9.39792 -26.51886 20.10659 1.000 93.93455 90 ALA B C 1
ATOM 1773 O O . ALA B 1 90 ? 10.45863 -26.99587 19.69030 1.000 96.81607 90 ALA B O 1
ATOM 1775 N N . HIS B 1 91 ? 9.17877 -26.29643 21.40323 1.000 84.05251 91 HIS B N 1
ATOM 1776 C CA . HIS B 1 91 ? 10.23724 -26.51466 22.38392 1.000 106.84952 91 HIS B CA 1
ATOM 1777 C C . HIS B 1 91 ? 10.58739 -27.99284 22.50051 1.000 114.14738 91 HIS B C 1
ATOM 1778 O O . HIS B 1 91 ? 11.74233 -28.38691 22.30146 1.000 135.83442 91 HIS B O 1
ATOM 1785 N N . ASP B 1 92 ? 9.60022 -28.82835 22.81560 1.000 99.78586 92 ASP B N 1
ATOM 1786 C CA . ASP B 1 92 ? 9.82932 -30.26361 22.92173 1.000 122.73446 92 ASP B CA 1
ATOM 1787 C C . ASP B 1 92 ? 8.62156 -31.03579 22.41406 1.000 114.07599 92 ASP B C 1
ATOM 1788 O O . ASP B 1 92 ? 8.60249 -31.49830 21.26921 1.000 112.81500 92 ASP B O 1
ATOM 1793 N N . LYS B 1 93 ? 7.61199 -31.17851 23.26588 1.000 108.45731 93 LYS B N 1
ATOM 1794 C CA . LYS B 1 93 ? 6.39966 -31.89731 22.91310 1.000 107.97877 93 LYS B CA 1
ATOM 1795 C C . LYS B 1 93 ? 5.31558 -31.53710 23.91493 1.000 111.91055 93 LYS B C 1
ATOM 1796 O O . LYS B 1 93 ? 5.60019 -31.21209 25.07166 1.000 112.04614 93 LYS B O 1
ATOM 1798 N N . ASN B 1 94 ? 4.07011 -31.59396 23.45081 1.000 117.47526 94 ASN B N 1
ATOM 1799 C CA . ASN B 1 94 ? 2.90978 -31.36336 24.30029 1.000 111.01667 94 ASN B CA 1
ATOM 1800 C C . ASN B 1 94 ? 2.60491 -32.54456 25.21206 1.000 112.62150 94 ASN B C 1
ATOM 1801 O O . ASN B 1 94 ? 1.64047 -32.47987 25.98338 1.000 103.74055 94 ASN B O 1
ATOM 1806 N N . ASP B 1 95 ? 3.39689 -33.61834 25.13325 1.000 127.75111 95 ASP B N 1
ATOM 1807 C CA . ASP B 1 95 ? 3.19577 -34.76499 26.01087 1.000 107.57157 95 ASP B CA 1
ATOM 1808 C C . ASP B 1 95 ? 3.51399 -34.42370 27.46097 1.000 95.95846 95 ASP B C 1
ATOM 1809 O O . ASP B 1 95 ? 2.88142 -34.96265 28.37619 1.000 105.93374 95 ASP B O 1
ATOM 1814 N N . GLU B 1 96 ? 4.48360 -33.53538 27.69119 1.000 104.64308 96 GLU B N 1
ATOM 1815 C CA . GLU B 1 96 ? 4.84968 -33.17540 29.05733 1.000 106.05707 96 GLU B CA 1
ATOM 1816 C C . GLU B 1 96 ? 3.72928 -32.40308 29.74222 1.000 118.12823 96 GLU B C 1
ATOM 1817 O O . GLU B 1 96 ? 3.35562 -32.70913 30.88140 1.000 118.99955 96 GLU B O 1
ATOM 1823 N N . LEU B 1 97 ? 3.18697 -31.39353 29.06211 1.000 123.32007 97 LEU B N 1
ATOM 1824 C CA . LEU B 1 97 ? 2.17179 -30.50266 29.61334 1.000 110.15994 97 LEU B CA 1
ATOM 1825 C C . LEU B 1 97 ? 0.80612 -30.75774 28.98256 1.000 100.51441 97 LEU B C 1
ATOM 1826 O O . LEU B 1 97 ? 0.06192 -29.82507 28.67510 1.000 103.98440 97 LEU B O 1
ATOM 1831 N N . LYS B 1 98 ? 0.46364 -32.03340 28.78668 1.000 109.74867 98 LYS B N 1
ATOM 1832 C CA . LYS B 1 98 ? -0.79712 -32.37495 28.13531 1.000 103.13243 98 LYS B CA 1
ATOM 1833 C C . LYS B 1 98 ? -1.99139 -31.98832 29.00022 1.000 118.39137 98 LYS B C 1
ATOM 1834 O O . LYS B 1 98 ? -2.94246 -31.36378 28.51643 1.000 122.96462 98 LYS B O 1
ATOM 1836 N N . LYS B 1 99 ? -1.95970 -32.34213 30.28583 1.000 115.02800 99 LYS B N 1
ATOM 1837 C CA . LYS B 1 99 ? -3.08052 -32.04938 31.16942 1.000 112.84620 99 LYS B CA 1
ATOM 1838 C C . LYS B 1 99 ? -2.96607 -30.69449 31.85726 1.000 112.74898 99 LYS B C 1
ATOM 1839 O O . LYS B 1 99 ? -3.98711 -30.16047 32.30442 1.000 108.02299 99 LYS B O 1
ATOM 1845 N N . GLU B 1 100 ? -1.76104 -30.12293 31.95329 1.000 108.32367 100 GLU B N 1
ATOM 1846 C CA . GLU B 1 100 ? -1.63470 -28.78439 32.52541 1.000 108.50591 100 GLU B CA 1
ATOM 1847 C C . GLU B 1 100 ? -2.23581 -27.73403 31.59970 1.000 113.13256 100 GLU B C 1
ATOM 1848 O O . GLU B 1 100 ? -2.93689 -26.82145 32.05451 1.000 102.36406 100 GLU B O 1
ATOM 1854 N N . VAL B 1 101 ? -1.96790 -27.84557 30.29761 1.000 108.56568 101 VAL B N 1
ATOM 1855 C CA . VAL B 1 101 ? -2.54860 -26.91600 29.33476 1.000 103.62768 101 VAL B CA 1
ATOM 1856 C C . VAL B 1 101 ? -4.05907 -27.10223 29.25881 1.000 94.16612 101 VAL B C 1
ATOM 1857 O O . VAL B 1 101 ? -4.81443 -26.12719 29.15929 1.000 88.99255 101 VAL B O 1
ATOM 1861 N N . GLU B 1 102 ? -4.52463 -28.35295 29.32030 1.000 94.97301 102 GLU B N 1
ATOM 1862 C CA . GLU B 1 102 ? -5.96153 -28.61017 29.31022 1.000 92.29624 102 GLU B CA 1
ATOM 1863 C C . GLU B 1 102 ? -6.64338 -27.99147 30.52405 1.000 102.69503 102 GLU B C 1
ATOM 1864 O O . GLU B 1 102 ? -7.76146 -27.47298 30.42005 1.000 106.92784 102 GLU B O 1
ATOM 1870 N N . ASP B 1 103 ? -5.98900 -28.03910 31.68719 1.000 105.89064 103 ASP B N 1
ATOM 1871 C CA . ASP B 1 103 ? -6.55064 -27.38560 32.86438 1.000 106.24055 103 ASP B CA 1
ATOM 1872 C C . ASP B 1 103 ? -6.51375 -25.86983 32.72491 1.000 98.28315 103 ASP B C 1
ATOM 1873 O O . ASP B 1 103 ? -7.39828 -25.17699 33.24181 1.000 102.31483 103 ASP B O 1
ATOM 1878 N N . ILE B 1 104 ? -5.50643 -25.33956 32.02952 1.000 92.03319 104 ILE B N 1
ATOM 1879 C CA . ILE B 1 104 ? -5.46400 -23.90747 31.75353 1.000 89.18480 104 ILE B CA 1
ATOM 1880 C C . ILE B 1 104 ? -6.56937 -23.52320 30.77550 1.000 91.64226 104 ILE B C 1
ATOM 1881 O O . ILE B 1 104 ? -7.29252 -22.54275 30.98531 1.000 85.60489 104 ILE B O 1
ATOM 1886 N N . ILE B 1 105 ? -6.71751 -24.29791 29.69688 1.000 79.20890 105 ILE B N 1
ATOM 1887 C CA . ILE B 1 105 ? -7.77588 -24.03446 28.72228 1.000 81.98176 105 ILE B CA 1
ATOM 1888 C C . ILE B 1 105 ? -9.14250 -24.08778 29.39423 1.000 85.08217 105 ILE B C 1
ATOM 1889 O O . ILE B 1 105 ? -9.94157 -23.14766 29.29326 1.000 64.60722 105 ILE B O 1
ATOM 1894 N N . LYS B 1 106 ? -9.42839 -25.18625 30.10054 1.000 91.45693 106 LYS B N 1
ATOM 1895 C CA . LYS B 1 106 ? -10.71328 -25.32429 30.77853 1.000 89.32345 106 LYS B CA 1
ATOM 1896 C C . LYS B 1 106 ? -10.92593 -24.25193 31.83719 1.000 79.94787 106 LYS B C 1
ATOM 1897 O O . LYS B 1 106 ? -12.07423 -23.98381 32.20746 1.000 93.68682 106 LYS B O 1
ATOM 1903 N N . LYS B 1 107 ? -9.85297 -23.63105 32.33040 1.000 73.86344 107 LYS B N 1
ATOM 1904 C CA . LYS B 1 107 ? -10.01718 -22.49412 33.22739 1.000 75.33261 107 LYS B CA 1
ATOM 1905 C C . LYS B 1 107 ? -10.41856 -21.24196 32.45715 1.000 86.89523 107 LYS B C 1
ATOM 1906 O O . LYS B 1 107 ? -11.23642 -20.44902 32.93650 1.000 85.18477 107 LYS B O 1
ATOM 1912 N N . MET B 1 108 ? -9.86148 -21.05715 31.25845 1.000 91.06750 108 MET B N 1
ATOM 1913 C CA . MET B 1 108 ? -10.22797 -19.90634 30.44014 1.000 77.26768 108 MET B CA 1
ATOM 1914 C C . MET B 1 108 ? -11.63967 -20.05222 29.88539 1.000 78.30077 108 MET B C 1
ATOM 1915 O O . MET B 1 108 ? -12.39328 -19.07380 29.83203 1.000 63.57538 108 MET B O 1
ATOM 1920 N N . ARG B 1 109 ? -12.01770 -21.26762 29.47351 1.000 67.45559 109 ARG B N 1
ATOM 1921 C CA . ARG B 1 109 ? -13.38428 -21.50088 29.01580 1.000 82.90056 109 ARG B CA 1
ATOM 1922 C C . ARG B 1 109 ? -14.40175 -21.19480 30.10764 1.000 80.82238 109 ARG B C 1
ATOM 1923 O O . ARG B 1 109 ? -15.49138 -20.69095 29.81445 1.000 95.11040 109 ARG B O 1
ATOM 1931 N N . ASP B 1 110 ? -14.06886 -21.48984 31.36586 1.000 81.56286 110 ASP B N 1
ATOM 1932 C CA . ASP B 1 110 ? -14.99670 -21.21414 32.45679 1.000 88.43277 110 ASP B CA 1
ATOM 1933 C C . ASP B 1 110 ? -15.03699 -19.73074 32.79583 1.000 70.79304 110 ASP B C 1
ATOM 1934 O O . ASP B 1 110 ? -16.09961 -19.20298 33.13895 1.000 77.91639 110 ASP B O 1
ATOM 1939 N N . LYS B 1 111 ? -13.89512 -19.04298 32.71422 1.000 67.11766 111 LYS B N 1
ATOM 1940 C CA . LYS B 1 111 ? -13.91298 -17.59305 32.86959 1.000 80.05310 111 LYS B CA 1
ATOM 1941 C C . LYS B 1 111 ? -14.72496 -16.93338 31.76537 1.000 82.46995 111 LYS B C 1
ATOM 1942 O O . LYS B 1 111 ? -15.33147 -15.87820 31.98452 1.000 86.76097 111 LYS B O 1
ATOM 1948 N N . LEU B 1 112 ? -14.75198 -17.54026 30.57658 1.000 78.40622 112 LEU B N 1
ATOM 1949 C CA . LEU B 1 112 ? -15.59193 -17.02520 29.50275 1.000 73.72608 112 LEU B CA 1
ATOM 1950 C C . LEU B 1 112 ? -17.07068 -17.25383 29.80024 1.000 73.71312 112 LEU B C 1
ATOM 1951 O O . LEU B 1 112 ? -17.90147 -16.37736 29.53486 1.000 61.23572 112 LEU B O 1
ATOM 1956 N N . THR B 1 113 ? -17.42267 -18.41915 30.35588 1.000 68.77855 113 THR B N 1
ATOM 1957 C CA . THR B 1 113 ? -18.82971 -18.68388 30.65146 1.000 69.02663 113 THR B CA 1
ATOM 1958 C C . THR B 1 113 ? -19.35593 -17.74591 31.72976 1.000 62.36395 113 THR B C 1
ATOM 1959 O O . THR B 1 113 ? -20.52096 -17.33322 31.68285 1.000 73.01738 113 THR B O 1
ATOM 1963 N N . LYS B 1 114 ? -18.51939 -17.40183 32.71253 1.000 62.82035 114 LYS B N 1
ATOM 1964 C CA . LYS B 1 114 ? -18.95450 -16.47049 33.74836 1.000 79.74229 114 LYS B CA 1
ATOM 1965 C C . LYS B 1 114 ? -19.30998 -15.11498 33.15194 1.000 76.70147 114 LYS B C 1
ATOM 1966 O O . LYS B 1 114 ? -20.26062 -14.46329 33.59912 1.000 85.32375 114 LYS B O 1
ATOM 1972 N N . LEU B 1 115 ? -18.56238 -14.67466 32.13705 1.000 72.10912 115 LEU B N 1
ATOM 1973 C CA . LEU B 1 115 ? -18.87707 -13.40263 31.49616 1.000 71.69987 115 LEU B CA 1
ATOM 1974 C C . LEU B 1 115 ? -20.11577 -13.51330 30.61438 1.000 66.32567 115 LEU B C 1
ATOM 1975 O O . LEU B 1 115 ? -20.91299 -12.57106 30.54576 1.000 80.53963 115 LEU B O 1
ATOM 1980 N N . ILE B 1 116 ? -20.29904 -14.65102 29.93642 1.000 73.68698 116 ILE B N 1
ATOM 1981 C CA . ILE B 1 116 ? -21.52061 -14.85203 29.15985 1.000 70.59590 116 ILE B CA 1
ATOM 1982 C C . ILE B 1 116 ? -22.73536 -14.87122 30.07756 1.000 76.70257 116 ILE B C 1
ATOM 1983 O O . ILE B 1 116 ? -23.82784 -14.43625 29.68936 1.000 66.73698 116 ILE B O 1
ATOM 1988 N N . ARG B 1 117 ? -22.56697 -15.35886 31.30870 1.000 74.48771 117 ARG B N 1
ATOM 1989 C CA . ARG B 1 117 ? -23.66132 -15.33762 32.27331 1.000 74.15615 117 ARG B CA 1
ATOM 1990 C C . ARG B 1 117 ? -24.04183 -13.90750 32.63546 1.000 62.07899 117 ARG B C 1
ATOM 1991 O O . ARG B 1 117 ? -25.22050 -13.53723 32.59581 1.000 65.59243 117 ARG B O 1
ATOM 1999 N N . LYS B 1 118 ? -23.04823 -13.08613 32.98847 1.000 66.82501 118 LYS B N 1
ATOM 2000 C CA . LYS B 1 118 ? -23.31696 -11.69465 33.33890 1.000 60.77424 118 LYS B CA 1
ATOM 2001 C C . LYS B 1 118 ? -23.96387 -10.93402 32.18774 1.000 73.52439 118 LYS B C 1
ATOM 2002 O O . LYS B 1 118 ? -24.74168 -10.00211 32.42103 1.000 71.32111 118 LYS B O 1
ATOM 2008 N N . ALA B 1 119 ? -23.65567 -11.30889 30.94342 1.000 73.36978 119 ALA B N 1
ATOM 2009 C CA . ALA B 1 119 ? -24.24708 -10.62313 29.79881 1.000 76.26420 119 ALA B CA 1
ATOM 2010 C C . ALA B 1 119 ? -25.71870 -10.98565 29.63806 1.000 75.91570 119 ALA B C 1
ATOM 2011 O O . ALA B 1 119 ? -26.55785 -10.10819 29.40042 1.000 79.11760 119 ALA B O 1
ATOM 2013 N N . LYS B 1 120 ? -26.04936 -12.27386 29.76484 1.000 70.39181 120 LYS B N 1
ATOM 2014 C CA . LYS B 1 120 ? -27.44385 -12.69848 29.67914 1.000 72.17156 120 LYS B CA 1
ATOM 2015 C C . LYS B 1 120 ? -28.27742 -12.07601 30.79300 1.000 67.45794 120 LYS B C 1
ATOM 2016 O O . LYS B 1 120 ? -29.42210 -11.66614 30.56771 1.000 72.55568 120 LYS B O 1
ATOM 2022 N N . GLU B 1 121 ? -27.71231 -11.98237 31.99893 1.000 70.11633 121 GLU B N 1
ATOM 2023 C CA . GLU B 1 121 ? -28.44481 -11.40913 33.12393 1.000 86.35963 121 GLU B CA 1
ATOM 2024 C C . GLU B 1 121 ? -28.67664 -9.91423 32.93573 1.000 77.07971 121 GLU B C 1
ATOM 2025 O O . GLU B 1 121 ? -29.76289 -9.40651 33.24238 1.000 78.22367 121 GLU B O 1
ATOM 2031 N N . LEU B 1 122 ? -27.66771 -9.19160 32.43981 1.000 67.87319 122 LEU B N 1
ATOM 2032 C CA . LEU B 1 122 ? -27.82332 -7.75574 32.22858 1.000 69.65540 122 LEU B CA 1
ATOM 2033 C C . LEU B 1 122 ? -28.79807 -7.46300 31.09563 1.000 69.19549 122 LEU B C 1
ATOM 2034 O O . LEU B 1 122 ? -29.55085 -6.48416 31.15711 1.000 71.44635 122 LEU B O 1
ATOM 2039 N N . LEU B 1 123 ? -28.79387 -8.29108 30.04921 1.000 64.50198 123 LEU B N 1
ATOM 2040 C CA . LEU B 1 123 ? -29.71990 -8.06897 28.94366 1.000 73.29987 123 LEU B CA 1
ATOM 2041 C C . LEU B 1 123 ? -31.15060 -8.39675 29.35200 1.000 77.20930 123 LEU B C 1
ATOM 2042 O O . LEU B 1 123 ? -32.08391 -7.66208 29.00634 1.000 74.79669 123 LEU B O 1
ATOM 2047 N N . ASP B 1 124 ? -31.34414 -9.49611 30.08588 1.000 65.37751 124 ASP B N 1
ATOM 2048 C CA . ASP B 1 124 ? -32.67731 -9.82389 30.58051 1.000 72.12955 124 ASP B CA 1
ATOM 2049 C C . ASP B 1 124 ? -33.20989 -8.74116 31.51027 1.000 65.85553 124 ASP B C 1
ATOM 2050 O O . ASP B 1 124 ? -34.41977 -8.48878 31.53878 1.000 68.79994 124 ASP B O 1
ATOM 2055 N N . ARG B 1 125 ? -32.32490 -8.08898 32.26837 1.000 73.11564 125 ARG B N 1
ATOM 2056 C CA . ARG B 1 125 ? -32.73548 -6.98530 33.12956 1.000 71.18646 125 ARG B CA 1
ATOM 2057 C C . ARG B 1 125 ? -33.07679 -5.74057 32.31594 1.000 81.32639 125 ARG B C 1
ATOM 2058 O O . ARG B 1 125 ? -33.96562 -4.97394 32.70326 1.000 76.45143 125 ARG B O 1
ATOM 2066 N N . LEU B 1 126 ? -32.38904 -5.53135 31.18979 1.000 79.28681 126 LEU B N 1
ATOM 2067 C CA . LEU B 1 126 ? -32.70990 -4.41325 30.30641 1.000 68.80365 126 LEU B CA 1
ATOM 2068 C C . LEU B 1 126 ? -34.03576 -4.64020 29.58664 1.000 80.01363 126 LEU B C 1
ATOM 2069 O O . LEU B 1 126 ? -34.79232 -3.68994 29.35268 1.000 73.47842 126 LEU B O 1
ATOM 2074 N N . LYS B 1 127 ? -34.33031 -5.89130 29.22038 1.000 76.53243 127 LYS B N 1
ATOM 2075 C CA . LYS B 1 127 ? -35.59612 -6.18726 28.55512 1.000 75.89330 127 LYS B CA 1
ATOM 2076 C C . LYS B 1 127 ? -36.78610 -5.93774 29.47241 1.000 74.31361 127 LYS B C 1
ATOM 2077 O O . LYS B 1 127 ? -37.88728 -5.64444 28.99163 1.000 75.32772 127 LYS B O 1
ATOM 2083 N N . LYS B 1 128 ? -36.58968 -6.04974 30.79009 1.000 80.26581 128 LYS B N 1
ATOM 2084 C CA . LYS B 1 128 ? -37.67090 -5.75233 31.72339 1.000 73.70313 128 LYS B CA 1
ATOM 2085 C C . LYS B 1 128 ? -37.94153 -4.25368 31.79613 1.000 78.54705 128 LYS B C 1
ATOM 2086 O O . LYS B 1 128 ? -39.10066 -3.83286 31.89161 1.000 81.77498 128 LYS B O 1
ATOM 2092 N N . LYS B 1 129 ? -36.88850 -3.43251 31.75625 1.000 74.84550 129 LYS B N 1
ATOM 2093 C CA . LYS B 1 129 ? -37.08785 -1.98789 31.70668 1.000 79.32480 129 LYS B CA 1
ATOM 2094 C C . LYS B 1 129 ? -37.78549 -1.56190 30.42046 1.000 86.40437 129 LYS B C 1
ATOM 2095 O O . LYS B 1 129 ? -38.56254 -0.60253 30.42982 1.000 86.81695 129 LYS B O 1
ATOM 2101 N N . ALA B 1 130 ? -37.52722 -2.25743 29.30954 1.000 75.01195 130 ALA B N 1
ATOM 2102 C CA . ALA B 1 130 ? -38.18564 -1.91249 28.05375 1.000 73.96994 130 ALA B CA 1
ATOM 2103 C C . ALA B 1 130 ? -39.65327 -2.31714 28.05798 1.000 87.69687 130 ALA B C 1
ATOM 2104 O O . ALA B 1 130 ? -40.48614 -1.61714 27.47125 1.000 64.65690 130 ALA B O 1
ATOM 2106 N N . LYS B 1 131 ? -39.98952 -3.43714 28.70578 1.000 96.00796 131 LYS B N 1
ATOM 2107 C CA . LYS B 1 131 ? -41.39012 -3.83664 28.80712 1.000 82.59527 131 LYS B CA 1
ATOM 2108 C C . LYS B 1 131 ? -42.18340 -2.85533 29.66132 1.000 84.17370 131 LYS B C 1
ATOM 2109 O O . LYS B 1 131 ? -43.35587 -2.58439 29.37714 1.000 83.14944 131 LYS B O 1
ATOM 2115 N N . LYS B 1 132 ? -41.55961 -2.30994 30.70956 1.000 75.00663 132 LYS B N 1
ATOM 2116 C CA . LYS B 1 132 ? -42.23754 -1.32685 31.54784 1.000 73.92203 132 LYS B CA 1
ATOM 2117 C C . LYS B 1 132 ? -42.46099 -0.01588 30.80410 1.000 95.20016 132 LYS B C 1
ATOM 2118 O O . LYS B 1 132 ? -43.46004 0.66974 31.04892 1.000 99.24299 132 LYS B O 1
ATOM 2124 N N . VAL B 1 133 ? -41.54797 0.35323 29.90229 1.000 91.04045 133 VAL B N 1
ATOM 2125 C CA . VAL B 1 133 ? -41.79396 1.50347 29.03787 1.000 87.06422 133 VAL B CA 1
ATOM 2126 C C . VAL B 1 133 ? -42.93393 1.20138 28.07470 1.000 94.45183 133 VAL B C 1
ATOM 2127 O O . VAL B 1 133 ? -43.79430 2.05304 27.81958 1.000 90.02973 133 VAL B O 1
ATOM 2131 N N . GLN B 1 134 ? -42.96328 -0.02085 27.53421 1.000 87.29371 134 GLN B N 1
ATOM 2132 C CA . GLN B 1 134 ? -44.04593 -0.42467 26.64301 1.000 88.70599 134 GLN B CA 1
ATOM 2133 C C . GLN B 1 134 ? -45.39142 -0.42129 27.35647 1.000 110.39880 134 GLN B C 1
ATOM 2134 O O . GLN B 1 134 ? -46.43027 -0.19969 26.72300 1.000 104.46486 134 GLN B O 1
ATOM 2140 N N . ASP B 1 135 ? -45.39523 -0.66290 28.66958 1.000 103.48568 135 ASP B N 1
ATOM 2141 C CA . ASP B 1 135 ? -46.64567 -0.70476 29.42018 1.000 98.22104 135 ASP B CA 1
ATOM 2142 C C . ASP B 1 135 ? -47.08317 0.68755 29.86201 1.000 103.14714 135 ASP B C 1
ATOM 2143 O O . ASP B 1 135 ? -48.26624 1.03081 29.75951 1.000 115.59040 135 ASP B O 1
ATOM 2148 N N . GLU B 1 136 ? -46.14938 1.50398 30.35243 1.000 98.16657 136 GLU B N 1
ATOM 2149 C CA . GLU B 1 136 ? -46.49688 2.84562 30.80757 1.000 105.73480 136 GLU B CA 1
ATOM 2150 C C . GLU B 1 136 ? -46.87512 3.78043 29.66489 1.000 102.53045 136 GLU B C 1
ATOM 2151 O O . GLU B 1 136 ? -47.35782 4.88667 29.93019 1.000 105.23153 136 GLU B O 1
ATOM 2157 N N . THR B 1 137 ? -46.67350 3.37138 28.41551 1.000 101.00244 137 THR B N 1
ATOM 2158 C CA . THR B 1 137 ? -47.06953 4.18201 27.26797 1.000 111.53701 137 THR B CA 1
ATOM 2159 C C . THR B 1 137 ? -48.47593 3.81729 26.79867 1.000 109.79743 137 THR B C 1
ATOM 2160 O O . THR B 1 137 ? -48.97492 2.72641 27.07710 1.000 109.45752 137 THR B O 1
#